Protein AF-A0A3L7DVC6-F1 (afdb_monomer)

Sequence (260 aa):
MERLLNSELRAAPFFQKLSRELSANEVKLMCFGDFSGYLASYDGDVELSKESVRELANLLAQYNIASIPHIRSGANRQLLSNPLVVLEDSKSLNRTGVDFRNALLITKVAALMAKSDSVVSEGESARVLARVDTLRHITEEEKVYLKAQSLYLLSTPTRRDLVLHKLAESSPTLKALVLDVAKDVAIADGVVEEAELDFLQDLYRVFDMSARSARYDIEEYAREHYVVLDKKQRIAPIIEEETVCEFEDVLEDLLSDFEF

Secondary structure (DSSP, 8-state):
-HHHHHHHHHHHHHHHHHHHHHHHHSEEEEETHHHHTT-TT--S-SEE-HHHHHHHHHHHHHTTEEEES---TTPPPEETTSEEEEEE--TT--TT-HHHHHHHHHHHHHHHHTTTTS---HHHHHHHHHHHHH-SSS-HHHHHHHHHHHHHHHHS---HHHHHHHHHTS-HHHHHHHHHHHHHHHTTTS---HHHHHHHHHHHHHTT--TTTHHHHHHHHHHHTT--------------------THHHHHHHHHTT--

pLDDT: mean 82.57, std 16.86, range [31.31, 95.38]

Mean predicted aligned error: 8.92 Å

Foldseek 3Di:
DVLVVVLCVVVVVVLVVVLVVQVVVQKDKDFLLVCLSSFSPRPPDQKQQLNRLLSVLVSCVVSQKAKVLGSDNRAHIGGRRQMIMIGGNDPPDDLPDPLLVLLLLLLLLLLCLLCLVPDRDPQSLVLSLVVLVVRPPDDPNSSSVSNSVSVNSNRDDDDLVVSLVVLLPDDPVSLVSSLLSLLSSQCRVQEHDPSSLVSSLSSCVSVVHHSVCSVVVSVVVCVVVVRHHDPPDDDDDDDDDDDDDPCPRVVVSVCVSVDD

Nearest PDB structures (foldseek):
  7vg4-assembly3_F  TM=3.071E-01  e=2.327E+00  Methylorubrum extorquens AM1
  6xby-assembly1_g  TM=2.118E-01  e=5.232E+00  Bos taurus
  6i3h-assembly1_A  TM=1.815E-01  e=4.988E+00  Influenza A virus
  4f7g-assembly1_B  TM=1.914E-01  e=6.331E+00  Mus musculus

InterPro domains:
  IPR029024 TerB-like [G3DSA:1.10.3680.10] (89-214)
  IPR029024 TerB-like [SSF158682] (99-213)

Organism: NCBI:txid2283635

Solvent-accessible surface area (backbone atoms only — not comparable to full-atom values): 14770 Å² total; per-residue (Å²): 110,73,62,57,57,56,22,52,69,61,28,49,65,55,53,55,49,50,46,57,49,24,78,73,58,52,47,45,84,48,34,51,45,82,50,46,92,45,41,70,71,52,86,81,64,75,46,37,48,48,64,28,46,32,51,50,38,53,52,33,54,77,62,46,36,37,50,38,67,73,65,50,88,78,43,71,69,41,49,28,83,41,71,32,19,38,30,63,54,64,91,81,64,60,80,83,39,68,56,46,48,51,52,51,50,43,44,52,45,27,30,49,39,37,38,44,78,75,64,66,47,74,49,21,55,52,43,42,49,53,50,50,72,69,54,76,84,58,53,72,68,49,38,53,50,49,43,36,50,35,56,38,45,65,72,42,96,71,70,63,66,65,54,52,56,59,52,50,77,48,54,72,70,55,52,53,53,41,52,53,45,36,46,56,30,45,46,48,77,26,46,71,53,72,43,38,52,52,52,49,23,50,53,26,52,55,66,78,41,64,45,81,46,43,65,56,53,45,56,50,49,30,54,78,69,74,41,71,68,57,86,76,85,80,83,90,76,95,77,79,89,78,71,88,66,87,64,70,73,62,47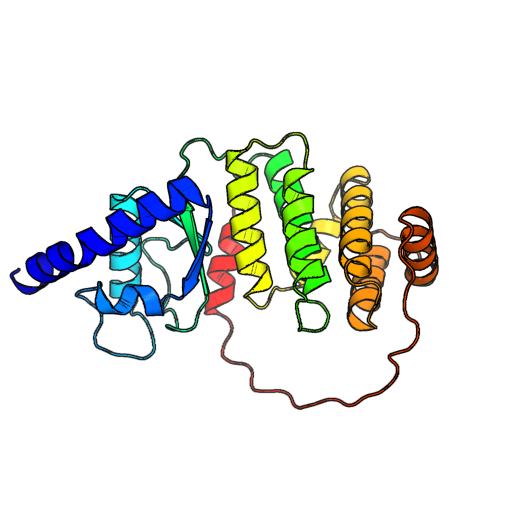,57,61,63,45,54,80,67,68,124

Radius of gyration: 20.16 Å; Cα contacts (8 Å, |Δi|>4): 313; chains: 1; bounding box: 50×42×59 Å

Structure (mmCIF, N/CA/C/O backbone):
data_AF-A0A3L7DVC6-F1
#
_entry.id   AF-A0A3L7DVC6-F1
#
loop_
_atom_site.group_PDB
_atom_site.id
_atom_site.type_symbol
_atom_site.label_atom_id
_atom_site.label_alt_id
_atom_site.label_comp_id
_atom_site.label_asym_id
_atom_site.label_entity_id
_atom_site.label_seq_id
_atom_site.pdbx_PDB_ins_code
_atom_site.Cartn_x
_atom_site.Cartn_y
_atom_site.Cartn_z
_atom_site.occupancy
_atom_site.B_iso_or_equiv
_atom_site.auth_seq_id
_atom_site.auth_comp_id
_atom_site.auth_asym_id
_atom_site.auth_atom_id
_atom_site.pdbx_PDB_model_num
ATOM 1 N N . MET A 1 1 ? 27.022 -2.844 -29.184 1.00 51.28 1 MET A N 1
ATOM 2 C CA . MET A 1 1 ? 25.979 -2.072 -29.895 1.00 51.28 1 MET A CA 1
ATOM 3 C C . MET A 1 1 ? 24.841 -2.953 -30.407 1.00 51.28 1 MET A C 1
ATOM 5 O O . MET A 1 1 ? 23.712 -2.661 -30.056 1.00 51.28 1 MET A O 1
ATOM 9 N N . GLU A 1 2 ? 25.084 -4.054 -31.131 1.00 49.66 2 GLU A N 1
ATOM 10 C CA . GLU A 1 2 ? 23.989 -4.916 -31.645 1.00 49.66 2 GLU A CA 1
ATOM 11 C C . GLU A 1 2 ? 23.103 -5.574 -30.567 1.00 49.66 2 GLU A C 1
ATOM 13 O O . GLU A 1 2 ? 21.912 -5.763 -30.793 1.00 49.66 2 GLU A O 1
ATOM 18 N N . ARG A 1 3 ? 23.642 -5.899 -29.380 1.00 54.03 3 ARG A N 1
ATOM 19 C CA . ARG A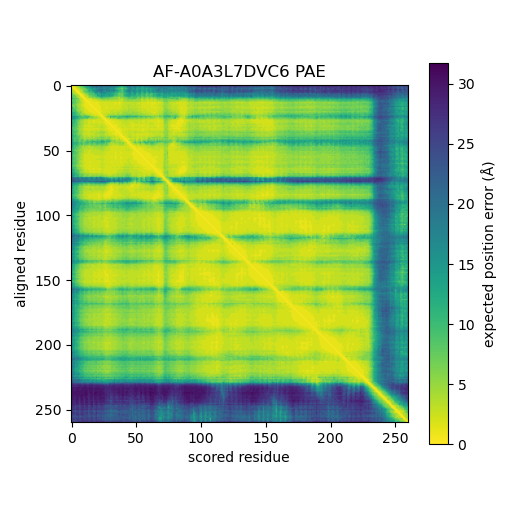 1 3 ? 22.837 -6.443 -28.266 1.00 54.03 3 ARG A CA 1
ATOM 20 C C . ARG A 1 3 ? 21.856 -5.426 -27.664 1.00 54.03 3 ARG A C 1
ATOM 22 O O . ARG A 1 3 ? 20.743 -5.815 -27.351 1.00 54.03 3 ARG A O 1
ATOM 29 N N . LEU A 1 4 ? 22.251 -4.153 -27.570 1.00 54.66 4 LEU A N 1
ATOM 30 C CA . LEU A 1 4 ? 21.414 -3.068 -27.032 1.00 54.66 4 LEU A CA 1
ATOM 31 C C . LEU A 1 4 ? 20.288 -2.682 -28.004 1.00 54.66 4 LEU A C 1
ATOM 33 O O . LEU A 1 4 ? 19.148 -2.511 -27.600 1.00 54.66 4 LEU A O 1
ATOM 37 N N . LEU A 1 5 ? 20.575 -2.640 -29.311 1.00 57.50 5 LEU A N 1
ATOM 38 C CA . LEU A 1 5 ? 19.531 -2.413 -30.319 1.00 57.50 5 LEU A CA 1
ATOM 39 C C . LEU A 1 5 ? 18.488 -3.543 -30.333 1.00 57.50 5 LEU A C 1
ATOM 41 O O . LEU A 1 5 ? 17.294 -3.286 -30.469 1.00 57.50 5 LEU A O 1
ATOM 45 N N . ASN A 1 6 ? 18.923 -4.797 -30.174 1.00 60.09 6 ASN A N 1
ATOM 46 C CA . ASN A 1 6 ? 18.016 -5.946 -30.156 1.00 60.09 6 ASN A CA 1
ATOM 47 C C . ASN A 1 6 ? 17.189 -6.062 -28.865 1.00 60.09 6 ASN A C 1
ATOM 49 O O . ASN A 1 6 ? 16.090 -6.616 -28.926 1.00 60.09 6 ASN A O 1
ATOM 53 N N . SER A 1 7 ? 17.675 -5.572 -27.719 1.00 60.75 7 SER A N 1
ATOM 54 C CA . SER A 1 7 ? 16.885 -5.534 -26.481 1.00 60.75 7 SER A CA 1
ATOM 55 C C . SER A 1 7 ? 15.824 -4.437 -26.531 1.00 60.75 7 SER A C 1
ATOM 57 O O . SER A 1 7 ? 14.660 -4.726 -26.266 1.00 60.75 7 SER A O 1
ATOM 59 N N . GLU A 1 8 ? 16.165 -3.227 -26.985 1.00 64.19 8 GLU A N 1
ATOM 60 C CA . GLU A 1 8 ? 15.207 -2.120 -27.129 1.00 64.19 8 GLU A CA 1
ATOM 61 C C . GLU A 1 8 ? 14.057 -2.468 -28.090 1.00 64.19 8 GLU A C 1
ATOM 63 O O . GLU A 1 8 ? 12.885 -2.235 -27.783 1.00 64.19 8 GLU A O 1
ATOM 68 N N . LEU A 1 9 ? 14.369 -3.112 -29.222 1.00 69.31 9 LEU A N 1
ATOM 69 C CA . LEU A 1 9 ? 13.369 -3.589 -30.187 1.00 69.31 9 LEU A CA 1
ATOM 70 C C . LEU A 1 9 ? 12.421 -4.651 -29.600 1.00 69.31 9 LEU A C 1
ATOM 72 O O . LEU A 1 9 ? 11.266 -4.739 -30.020 1.00 69.31 9 LEU A O 1
ATOM 76 N N . ARG A 1 10 ? 12.888 -5.455 -28.636 1.00 76.38 10 ARG A N 1
ATOM 77 C CA . ARG A 1 10 ? 12.079 -6.478 -27.947 1.00 76.38 10 ARG A CA 1
ATOM 78 C C . ARG A 1 10 ? 11.296 -5.919 -26.763 1.00 76.38 10 ARG A C 1
ATOM 80 O O . ARG A 1 10 ? 10.200 -6.403 -26.492 1.00 76.38 10 ARG A O 1
ATOM 87 N N . ALA A 1 11 ? 11.841 -4.917 -26.082 1.00 83.94 11 ALA A N 1
ATOM 88 C CA . ALA A 1 11 ? 11.223 -4.254 -24.943 1.00 83.94 11 ALA A CA 1
ATOM 89 C C . ALA A 1 11 ? 10.027 -3.389 -25.370 1.00 83.94 11 ALA A C 1
ATOM 91 O O . ALA A 1 11 ? 8.984 -3.403 -24.715 1.00 83.94 11 ALA A O 1
ATOM 92 N N . ALA A 1 12 ? 10.133 -2.677 -26.498 1.00 87.88 12 ALA A N 1
ATOM 93 C CA . ALA A 1 12 ? 9.135 -1.683 -26.893 1.00 87.88 12 ALA A CA 1
ATOM 94 C C . ALA A 1 12 ? 7.682 -2.202 -26.964 1.00 87.88 12 ALA A C 1
ATOM 96 O O . ALA A 1 12 ? 6.803 -1.544 -26.403 1.00 87.88 12 ALA A O 1
ATOM 97 N N . PRO A 1 13 ? 7.377 -3.374 -27.563 1.00 91.69 13 PRO A N 1
ATOM 98 C CA . PRO A 1 13 ? 6.010 -3.897 -27.575 1.00 91.69 13 PRO A CA 1
ATOM 99 C C . PRO A 1 13 ? 5.451 -4.171 -26.173 1.00 91.69 13 PRO A C 1
ATOM 101 O O . PRO A 1 13 ? 4.266 -3.937 -25.932 1.00 91.69 13 PRO A O 1
ATOM 104 N N . PHE A 1 14 ? 6.292 -4.646 -25.250 1.00 93.44 14 PHE A N 1
ATOM 105 C CA . PHE A 1 14 ? 5.892 -4.944 -23.878 1.00 93.44 14 PHE A CA 1
ATOM 106 C C . PHE A 1 14 ? 5.564 -3.663 -23.107 1.00 93.44 14 PHE A C 1
ATOM 108 O O . PHE A 1 14 ? 4.452 -3.537 -22.596 1.00 93.44 14 PHE A O 1
ATOM 115 N N . PHE A 1 15 ? 6.466 -2.678 -23.096 1.00 92.62 15 PHE A N 1
ATOM 116 C CA . PHE A 1 15 ? 6.239 -1.431 -22.357 1.00 92.62 15 PHE A CA 1
ATOM 117 C C . PHE A 1 15 ? 5.116 -0.576 -22.966 1.00 92.62 15 PHE A C 1
ATOM 119 O O . PHE A 1 15 ? 4.351 0.041 -22.229 1.00 92.62 15 PHE A O 1
ATOM 126 N N . GLN A 1 16 ? 4.926 -0.599 -24.291 1.00 92.56 16 GLN A N 1
ATOM 127 C CA . GLN A 1 16 ? 3.759 0.033 -24.923 1.00 92.56 16 GLN A CA 1
ATOM 128 C C . GLN A 1 16 ? 2.445 -0.634 -24.512 1.00 92.56 16 GLN A C 1
ATOM 130 O O . GLN A 1 16 ? 1.444 0.053 -24.310 1.00 92.56 16 GLN A O 1
ATOM 135 N N . LYS A 1 17 ? 2.424 -1.969 -24.410 1.00 93.38 17 LYS A N 1
ATOM 136 C CA . LYS A 1 17 ? 1.251 -2.696 -23.916 1.00 93.38 17 LYS A CA 1
ATOM 137 C C . LYS A 1 17 ? 0.993 -2.355 -22.449 1.00 93.38 17 LYS A C 1
ATOM 139 O O . LYS A 1 17 ? -0.143 -2.049 -22.108 1.00 93.38 17 LYS A O 1
ATOM 144 N N . LEU A 1 18 ? 2.038 -2.358 -21.623 1.00 93.38 18 LEU A N 1
ATOM 145 C CA . LEU A 1 18 ? 1.955 -2.025 -20.205 1.00 93.38 18 LEU A CA 1
ATOM 146 C C . LEU A 1 18 ? 1.417 -0.605 -19.992 1.00 93.38 18 LEU A C 1
ATOM 148 O O . LEU A 1 18 ? 0.475 -0.430 -19.232 1.00 93.38 18 LEU A O 1
ATOM 152 N N . SER A 1 19 ? 1.927 0.382 -20.729 1.00 91.75 19 SER A N 1
ATOM 153 C CA . SER A 1 19 ? 1.426 1.762 -20.687 1.00 91.75 19 SER A CA 1
ATOM 154 C C . SER A 1 19 ? -0.071 1.844 -21.026 1.00 91.75 19 SER A C 1
ATOM 156 O O . SER A 1 19 ? -0.827 2.472 -20.293 1.00 91.75 19 SER A O 1
ATOM 158 N N . ARG A 1 20 ? -0.543 1.129 -22.060 1.00 91.75 20 ARG A N 1
ATOM 159 C CA . ARG A 1 20 ? -1.985 1.075 -22.389 1.00 91.75 20 ARG A CA 1
ATOM 160 C C . ARG A 1 20 ? -2.822 0.397 -21.306 1.00 91.75 20 ARG A C 1
ATOM 162 O O . ARG A 1 20 ? -3.954 0.807 -21.076 1.00 91.75 20 ARG A O 1
ATOM 169 N N . GLU A 1 21 ? -2.302 -0.662 -20.688 1.00 92.38 21 GLU A N 1
ATOM 170 C CA . GLU A 1 21 ? -2.975 -1.350 -19.581 1.00 92.38 21 GLU A CA 1
ATOM 171 C C . GLU A 1 21 ? -3.079 -0.444 -18.344 1.00 92.38 21 GLU A C 1
ATOM 173 O O . GLU A 1 21 ? -4.114 -0.454 -17.678 1.00 92.38 21 GLU A O 1
ATOM 178 N N . LEU A 1 22 ? -2.054 0.368 -18.068 1.00 91.75 22 LEU A N 1
ATOM 179 C CA . LEU A 1 22 ? -2.052 1.339 -16.971 1.00 91.75 22 LEU A CA 1
ATOM 180 C C . LEU A 1 22 ? -3.035 2.485 -17.208 1.00 91.75 22 LEU A C 1
ATOM 182 O O . LEU A 1 22 ? -3.758 2.845 -16.288 1.00 91.75 22 LEU A O 1
ATOM 186 N N . SER A 1 23 ? -3.183 2.968 -18.443 1.00 86.44 23 SER A N 1
ATOM 187 C CA . SER A 1 23 ? -4.233 3.948 -18.763 1.00 86.44 23 SER A CA 1
ATOM 188 C C . SER A 1 23 ? -5.660 3.412 -18.555 1.00 86.44 23 SER A C 1
ATOM 190 O O . SER A 1 23 ? -6.601 4.200 -18.514 1.00 86.44 23 SER A O 1
ATOM 192 N N . ALA A 1 24 ? -5.846 2.087 -18.458 1.00 85.44 24 ALA A N 1
ATOM 193 C CA . ALA A 1 24 ? -7.145 1.461 -18.206 1.00 85.44 24 ALA A CA 1
ATOM 194 C C . ALA A 1 24 ? -7.366 1.067 -16.734 1.00 85.44 24 ALA A C 1
ATOM 196 O O . ALA A 1 24 ? -8.497 1.144 -16.264 1.00 85.44 24 ALA A O 1
ATOM 197 N N . ASN A 1 25 ? -6.318 0.623 -16.030 1.00 79.12 25 ASN A N 1
ATOM 198 C CA . ASN A 1 25 ? -6.417 0.053 -14.678 1.00 79.12 25 ASN A CA 1
ATOM 199 C C . ASN A 1 25 ? -5.708 0.880 -13.589 1.00 79.12 25 ASN A C 1
ATOM 201 O O . ASN A 1 25 ? -5.706 0.461 -12.436 1.00 79.12 25 ASN A O 1
ATOM 205 N N . GLU A 1 26 ? -5.108 2.021 -13.947 1.00 87.75 26 GLU A N 1
ATOM 206 C CA . GLU A 1 26 ? -4.341 2.965 -13.108 1.00 87.75 26 GLU A CA 1
ATOM 207 C C . GLU A 1 26 ? -3.034 2.400 -12.518 1.00 87.75 26 GLU A C 1
ATOM 209 O O . GLU A 1 26 ? -1.987 3.047 -12.580 1.00 87.75 26 GLU A O 1
ATOM 214 N N . VAL A 1 27 ? -3.073 1.183 -11.971 1.00 93.12 27 VAL A N 1
ATOM 215 C CA . VAL A 1 27 ? -1.977 0.519 -11.257 1.00 93.12 27 VAL A CA 1
ATOM 216 C C . VAL A 1 27 ? -1.895 -0.959 -11.632 1.00 93.12 27 VAL A C 1
ATOM 218 O O . VAL A 1 27 ? -2.896 -1.593 -11.973 1.00 93.12 27 VAL A O 1
ATOM 221 N N . LYS A 1 28 ? -0.700 -1.547 -11.544 1.00 94.50 28 LYS A N 1
ATOM 222 C CA . LYS A 1 28 ? -0.502 -2.984 -11.764 1.00 94.50 28 LYS A CA 1
ATOM 223 C C . LYS A 1 28 ? 0.572 -3.547 -10.841 1.00 94.50 28 LYS A C 1
ATOM 225 O O . LYS A 1 28 ? 1.700 -3.064 -10.841 1.00 94.50 28 LYS A O 1
ATOM 230 N N . LEU A 1 29 ? 0.223 -4.588 -10.086 1.00 93.50 29 LEU A N 1
ATOM 231 C CA . LEU A 1 29 ? 1.178 -5.378 -9.308 1.00 93.50 29 LEU A CA 1
ATOM 232 C C . LEU A 1 29 ? 1.900 -6.369 -10.231 1.00 93.50 29 LEU A C 1
ATOM 234 O O . LEU A 1 29 ? 1.264 -7.096 -10.995 1.00 93.50 29 LEU A O 1
ATOM 238 N N . MET A 1 30 ? 3.223 -6.360 -10.164 1.00 94.50 30 MET A N 1
ATOM 239 C CA . MET A 1 30 ? 4.154 -7.176 -10.940 1.00 94.50 30 MET A CA 1
ATOM 240 C C . MET A 1 30 ? 5.312 -7.606 -10.026 1.00 94.50 30 MET A C 1
ATOM 242 O O . MET A 1 30 ? 5.321 -7.287 -8.834 1.00 94.50 30 MET A O 1
ATOM 246 N N . CYS A 1 31 ? 6.301 -8.309 -10.561 1.00 92.81 31 CYS A N 1
ATOM 247 C CA . CYS A 1 31 ? 7.585 -8.528 -9.897 1.00 92.81 31 CYS A CA 1
ATOM 248 C C . CYS A 1 31 ? 8.752 -8.075 -10.783 1.00 92.81 31 CYS A C 1
ATOM 250 O O . CYS A 1 31 ? 8.596 -7.862 -11.987 1.00 92.81 31 CYS A O 1
ATOM 252 N N . PHE A 1 32 ? 9.950 -7.941 -10.211 1.00 90.94 32 PHE A N 1
ATOM 253 C CA . PHE A 1 32 ? 11.150 -7.618 -10.997 1.00 90.94 32 PHE A CA 1
ATOM 254 C C . PHE A 1 32 ? 11.443 -8.673 -12.081 1.00 90.94 32 PHE A C 1
ATOM 256 O O . PHE A 1 32 ? 11.928 -8.337 -13.166 1.00 90.94 32 PHE A O 1
ATOM 263 N N . GLY A 1 33 ? 11.083 -9.933 -11.823 1.00 90.62 33 GLY A N 1
ATOM 264 C CA . GLY A 1 33 ? 11.171 -11.051 -12.763 1.00 90.62 33 GLY A CA 1
ATOM 265 C C . GLY A 1 33 ? 10.451 -10.816 -14.086 1.00 90.62 33 GLY A C 1
ATOM 266 O O . GLY A 1 33 ? 10.989 -11.189 -15.132 1.00 90.62 33 GLY A O 1
ATOM 267 N N . ASP A 1 34 ? 9.310 -10.125 -14.068 1.00 93.12 34 ASP A N 1
ATOM 268 C CA . ASP A 1 34 ? 8.507 -9.852 -15.267 1.00 93.12 34 ASP A CA 1
ATOM 269 C C . ASP A 1 34 ? 9.253 -9.000 -16.306 1.00 93.12 34 ASP A C 1
ATOM 271 O O . ASP A 1 34 ? 8.924 -9.025 -17.494 1.00 93.12 34 ASP A O 1
ATOM 275 N N . PHE A 1 35 ? 10.277 -8.258 -15.873 1.00 91.94 35 PHE A N 1
ATOM 276 C CA . PHE A 1 35 ? 11.062 -7.374 -16.729 1.00 91.94 35 PHE A CA 1
ATOM 277 C C . PHE A 1 35 ? 12.373 -8.001 -17.210 1.00 91.94 35 PHE A C 1
ATOM 279 O O . PHE A 1 35 ? 12.923 -7.549 -18.212 1.00 91.94 35 PHE A O 1
ATOM 286 N N . SER A 1 36 ? 12.858 -9.049 -16.537 1.00 89.75 36 SER A N 1
ATOM 287 C CA . SER A 1 36 ? 14.185 -9.652 -16.750 1.00 89.75 36 SER A CA 1
ATOM 288 C C . SER A 1 36 ? 14.481 -10.000 -18.217 1.00 89.75 36 SER A C 1
ATOM 290 O O . SER A 1 36 ? 15.554 -9.690 -18.730 1.00 89.75 36 SER A O 1
ATOM 292 N N . GLY A 1 37 ? 13.497 -10.546 -18.940 1.00 87.75 37 GLY A N 1
ATOM 293 C CA . GLY A 1 37 ? 13.622 -10.920 -20.354 1.00 87.75 37 GLY A CA 1
ATOM 294 C C . GLY A 1 37 ? 13.759 -9.749 -21.338 1.00 87.75 37 GLY A C 1
ATOM 295 O O . GLY A 1 37 ? 14.040 -9.975 -22.519 1.00 87.75 37 GLY A O 1
ATOM 296 N N . TYR A 1 38 ? 13.561 -8.514 -20.875 1.00 89.69 38 TYR A N 1
ATOM 297 C CA . TYR A 1 38 ? 13.645 -7.292 -21.677 1.00 89.69 38 TYR A CA 1
ATOM 298 C C . TYR A 1 38 ? 14.908 -6.467 -21.394 1.00 89.69 38 TYR A C 1
ATOM 300 O O . TYR A 1 38 ? 15.144 -5.482 -22.091 1.00 89.69 38 TYR A O 1
ATOM 308 N N . LEU A 1 39 ? 15.724 -6.873 -20.415 1.00 88.38 39 LEU A N 1
ATOM 309 C CA . LEU A 1 39 ? 16.944 -6.175 -20.006 1.00 88.38 39 LEU A CA 1
ATOM 310 C C . LEU A 1 39 ? 18.166 -6.799 -20.694 1.00 88.38 39 LEU A C 1
ATOM 312 O O . LEU A 1 39 ? 18.410 -7.999 -20.579 1.00 88.38 39 LEU A O 1
ATOM 316 N N . ALA A 1 40 ? 18.959 -6.000 -21.409 1.00 86.69 40 ALA A N 1
ATOM 317 C CA . ALA A 1 40 ? 20.185 -6.466 -22.065 1.00 86.69 40 ALA A CA 1
ATOM 318 C C . ALA A 1 40 ? 21.287 -6.847 -21.076 1.00 86.69 40 ALA A C 1
ATOM 320 O O . ALA A 1 40 ? 22.135 -7.684 -21.394 1.00 86.69 40 ALA A O 1
ATOM 321 N N . SER A 1 41 ? 21.305 -6.182 -19.924 1.00 84.50 41 SER A N 1
ATOM 322 C CA . SER A 1 41 ? 22.287 -6.394 -18.860 1.00 84.50 41 SER A CA 1
ATOM 323 C C . SER A 1 41 ? 21.968 -7.593 -17.966 1.00 84.50 41 SER A C 1
ATOM 325 O O . SER A 1 41 ? 22.795 -7.944 -17.129 1.00 84.50 41 SER A O 1
ATOM 327 N N . TYR A 1 42 ? 20.793 -8.213 -18.116 1.00 87.38 42 TYR A N 1
ATOM 328 C CA . TYR A 1 42 ? 20.422 -9.385 -17.333 1.00 87.38 42 TYR A CA 1
ATOM 329 C C . TYR A 1 42 ? 21.177 -10.626 -17.827 1.00 87.38 42 TYR A C 1
ATOM 331 O O . TYR A 1 42 ? 21.163 -10.964 -19.012 1.00 87.38 42 TYR A O 1
ATOM 339 N N . ASP A 1 43 ? 21.854 -11.300 -16.906 1.00 85.38 43 ASP A N 1
ATOM 340 C CA . ASP A 1 43 ? 22.760 -12.423 -17.151 1.00 85.38 43 ASP A CA 1
ATOM 341 C C . ASP A 1 43 ? 22.143 -13.796 -16.833 1.00 85.38 43 ASP A C 1
ATOM 343 O O . ASP A 1 43 ? 22.806 -14.819 -17.011 1.00 85.38 43 ASP A O 1
ATOM 347 N N . GLY A 1 44 ? 20.862 -13.838 -16.450 1.00 83.81 44 GLY A N 1
ATOM 348 C CA . GLY A 1 44 ? 20.147 -15.074 -16.119 1.00 83.81 44 GLY A CA 1
ATOM 349 C C . GLY A 1 44 ? 20.196 -15.460 -14.639 1.00 83.81 44 GLY A C 1
ATOM 350 O O . GLY A 1 44 ? 19.836 -16.591 -14.314 1.00 83.81 44 GLY A O 1
ATOM 351 N N . ASP A 1 45 ? 20.643 -14.559 -13.761 1.00 85.81 45 ASP A N 1
ATOM 352 C CA . ASP A 1 45 ? 20.698 -14.789 -12.314 1.00 85.81 45 ASP A CA 1
ATOM 353 C C . ASP A 1 45 ? 19.310 -14.705 -11.637 1.00 85.81 45 ASP A C 1
ATOM 355 O O . ASP A 1 45 ? 18.327 -14.247 -12.220 1.00 85.81 45 ASP A O 1
ATOM 359 N N . VAL A 1 46 ? 19.201 -15.140 -10.383 1.00 87.12 46 VAL A N 1
ATOM 360 C CA . VAL A 1 46 ? 17.985 -15.022 -9.546 1.00 87.12 46 VAL A CA 1
ATOM 361 C C . VAL A 1 46 ? 17.735 -13.600 -9.027 1.00 87.12 46 VAL A C 1
ATOM 363 O O . VAL A 1 46 ? 16.694 -13.325 -8.424 1.00 87.12 46 VAL A O 1
ATOM 366 N N . GLU A 1 47 ? 18.657 -12.682 -9.306 1.00 89.12 47 GLU A N 1
ATOM 367 C CA . GLU A 1 47 ? 18.599 -11.272 -8.940 1.00 89.12 47 GLU A CA 1
ATOM 368 C C . GLU A 1 47 ? 18.882 -10.379 -10.149 1.00 89.12 47 GLU A C 1
ATOM 370 O O . GLU A 1 47 ? 19.645 -10.718 -11.052 1.00 89.12 47 GLU A O 1
ATOM 375 N N . LEU A 1 48 ? 18.309 -9.180 -10.143 1.00 87.44 48 LEU A N 1
ATOM 376 C CA . LEU A 1 48 ? 18.736 -8.107 -11.021 1.00 87.44 48 LEU A CA 1
ATOM 377 C C . LEU A 1 48 ? 19.966 -7.420 -10.432 1.00 87.44 48 LEU A C 1
ATOM 379 O O . LEU A 1 48 ? 19.949 -6.899 -9.312 1.00 87.44 48 LEU A O 1
ATOM 383 N N . SER A 1 49 ? 21.027 -7.358 -11.235 1.00 89.25 49 SER A N 1
ATOM 384 C CA . SER A 1 49 ? 22.211 -6.562 -10.926 1.00 89.25 49 SER A CA 1
ATOM 385 C C . SER A 1 49 ? 21.873 -5.065 -10.845 1.00 89.25 49 SER A C 1
ATOM 387 O O . SER A 1 49 ? 20.895 -4.598 -11.430 1.00 89.25 49 SER A O 1
ATOM 389 N N . LYS A 1 50 ? 22.736 -4.262 -10.205 1.00 88.56 50 LYS A N 1
ATOM 390 C CA . LYS A 1 50 ? 22.576 -2.792 -10.168 1.00 88.56 50 LYS A CA 1
ATOM 391 C C . LYS A 1 50 ? 22.501 -2.164 -11.569 1.00 88.56 50 LYS A C 1
ATOM 393 O O . LYS A 1 50 ? 21.893 -1.111 -11.749 1.00 88.56 50 LYS A O 1
ATOM 398 N N . GLU A 1 51 ? 23.143 -2.781 -12.564 1.00 88.06 51 GLU A N 1
ATOM 399 C CA . GLU A 1 51 ? 23.070 -2.336 -13.959 1.00 88.06 51 GLU A CA 1
ATOM 400 C C . GLU A 1 51 ? 21.698 -2.636 -14.567 1.00 88.06 51 GLU A C 1
ATOM 402 O O . GLU A 1 51 ? 21.097 -1.742 -15.159 1.00 88.06 51 GLU A O 1
ATOM 407 N N . SER A 1 52 ? 21.158 -3.831 -14.320 1.00 88.94 52 SER A N 1
ATOM 408 C CA . SER A 1 52 ? 19.824 -4.244 -14.770 1.00 88.94 52 SER A CA 1
ATOM 409 C C . SER A 1 52 ? 18.708 -3.443 -14.125 1.00 88.94 52 SER A C 1
ATOM 411 O O . SER A 1 52 ? 17.774 -3.026 -14.807 1.00 88.94 52 SER A O 1
ATOM 413 N N . VAL A 1 53 ? 18.833 -3.131 -12.838 1.00 89.31 53 VAL A N 1
ATOM 414 C CA . VAL A 1 53 ? 17.881 -2.259 -12.146 1.00 89.31 53 VAL A CA 1
ATOM 415 C C . VAL A 1 53 ? 17.929 -0.829 -12.710 1.00 89.31 53 VAL A C 1
ATOM 417 O O . VAL A 1 53 ? 16.887 -0.203 -12.904 1.00 89.31 53 VAL A O 1
ATOM 420 N N . ARG A 1 54 ? 19.118 -0.315 -13.058 1.00 88.56 54 ARG A N 1
ATOM 421 C CA . ARG A 1 54 ? 19.253 0.994 -13.724 1.00 88.56 54 ARG A CA 1
ATOM 422 C C . ARG A 1 54 ? 18.669 0.986 -15.138 1.00 88.56 54 ARG A C 1
ATOM 424 O O . ARG A 1 54 ? 18.021 1.953 -15.530 1.00 88.56 54 ARG A O 1
ATOM 431 N N . GLU A 1 55 ? 18.898 -0.079 -15.901 1.00 89.88 55 GLU A N 1
ATOM 432 C CA . GLU A 1 55 ? 18.307 -0.260 -17.230 1.00 89.88 55 GLU A CA 1
ATOM 433 C C . GLU A 1 55 ? 16.776 -0.275 -17.147 1.00 89.88 55 GLU A C 1
ATOM 435 O O . GLU A 1 55 ? 16.118 0.456 -17.887 1.00 89.88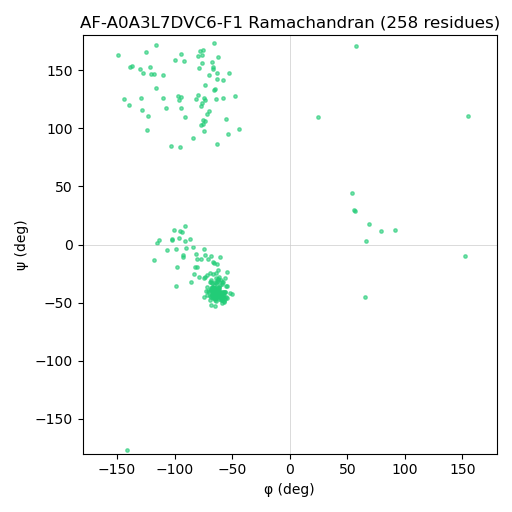 55 GLU A O 1
ATOM 440 N N . LEU A 1 56 ? 16.218 -1.013 -16.183 1.00 91.25 56 LEU A N 1
ATOM 441 C CA . LEU A 1 56 ? 14.783 -1.040 -15.916 1.00 91.25 56 LEU A CA 1
ATOM 442 C C . LEU A 1 56 ? 14.238 0.354 -15.580 1.00 91.25 56 LEU A C 1
ATOM 444 O O . LEU A 1 56 ? 13.246 0.771 -16.172 1.00 91.25 56 LEU A O 1
ATOM 448 N N . ALA A 1 57 ? 14.899 1.101 -14.692 1.00 90.50 57 ALA A N 1
ATOM 449 C CA . ALA A 1 57 ? 14.487 2.462 -14.341 1.00 90.50 57 ALA A CA 1
ATOM 450 C C . ALA A 1 57 ? 14.440 3.394 -15.566 1.00 90.50 57 ALA A C 1
ATOM 452 O O . ALA A 1 57 ? 13.489 4.159 -15.733 1.00 90.50 57 ALA A O 1
ATOM 453 N N . ASN A 1 58 ? 15.436 3.301 -16.453 1.00 89.56 58 ASN A N 1
ATOM 454 C CA . ASN A 1 58 ? 15.481 4.093 -17.683 1.00 89.56 58 ASN A CA 1
ATOM 455 C C . ASN A 1 58 ? 14.361 3.708 -18.657 1.00 89.56 58 ASN A C 1
ATOM 457 O O . ASN A 1 58 ? 13.745 4.591 -19.255 1.00 89.56 58 ASN A O 1
ATOM 461 N N . LEU A 1 59 ? 14.086 2.409 -18.807 1.00 91.06 59 LEU A N 1
ATOM 462 C CA . LEU A 1 59 ? 12.992 1.928 -19.649 1.00 91.06 59 LEU A CA 1
ATOM 463 C C . LEU A 1 59 ? 11.642 2.401 -19.106 1.00 91.06 59 LEU A C 1
ATOM 465 O O . LEU A 1 59 ? 10.865 2.981 -19.854 1.00 91.06 59 LEU A O 1
ATOM 469 N N . LEU A 1 60 ? 11.377 2.245 -17.808 1.00 91.88 60 LEU A N 1
ATOM 470 C CA . LEU A 1 60 ? 10.139 2.731 -17.191 1.00 91.88 60 LEU A CA 1
ATOM 471 C C . LEU A 1 60 ? 9.947 4.239 -17.427 1.00 91.88 60 LEU A C 1
ATOM 473 O O . LEU A 1 60 ? 8.895 4.657 -17.916 1.00 91.88 60 LEU A O 1
ATOM 477 N N . ALA A 1 61 ? 10.996 5.039 -17.213 1.00 89.75 61 ALA A N 1
ATOM 478 C CA . ALA A 1 61 ? 10.965 6.478 -17.466 1.00 89.75 61 ALA A CA 1
ATOM 479 C C . ALA A 1 61 ? 10.705 6.828 -18.945 1.00 89.75 61 ALA A C 1
ATOM 481 O O . ALA A 1 61 ? 9.946 7.753 -19.231 1.00 89.75 61 ALA A O 1
ATOM 482 N N . GLN A 1 62 ? 11.277 6.080 -19.897 1.00 90.44 62 GLN A N 1
ATOM 483 C CA . GLN A 1 62 ? 11.054 6.292 -21.335 1.00 90.44 62 GLN A CA 1
ATOM 484 C C . GLN A 1 62 ? 9.573 6.163 -21.727 1.00 90.44 62 GLN A C 1
ATOM 486 O O . GLN A 1 62 ? 9.120 6.842 -22.651 1.00 90.44 62 GLN A O 1
ATOM 491 N N . TYR A 1 63 ? 8.822 5.309 -21.029 1.00 91.44 63 TYR A N 1
ATOM 492 C CA . TYR A 1 63 ? 7.403 5.062 -21.286 1.00 91.44 63 TYR A CA 1
ATOM 493 C C . TYR A 1 63 ? 6.465 5.806 -20.318 1.00 91.44 63 TYR A C 1
ATOM 495 O O . TYR A 1 63 ? 5.269 5.523 -20.321 1.00 91.44 63 TYR A O 1
ATOM 503 N N . ASN A 1 64 ? 6.974 6.774 -19.541 1.00 91.31 64 ASN A N 1
ATOM 504 C CA . ASN A 1 64 ? 6.234 7.501 -18.495 1.00 91.31 64 ASN A CA 1
ATOM 505 C C . ASN A 1 64 ? 5.570 6.563 -17.471 1.00 91.31 64 ASN A C 1
ATOM 507 O O . ASN A 1 64 ? 4.405 6.734 -17.115 1.00 91.31 64 ASN A O 1
ATOM 511 N N . ILE A 1 65 ? 6.302 5.546 -17.025 1.00 93.12 65 ILE A N 1
ATOM 512 C CA . ILE A 1 65 ? 5.851 4.596 -16.011 1.00 93.12 65 ILE A CA 1
ATOM 513 C C . ILE A 1 65 ? 6.660 4.840 -14.738 1.00 93.12 65 ILE A C 1
ATOM 515 O O . ILE A 1 65 ? 7.890 4.828 -14.758 1.00 93.12 65 ILE A O 1
ATOM 519 N N . ALA A 1 66 ? 5.964 5.046 -13.628 1.00 91.62 66 ALA A N 1
ATOM 520 C CA . ALA A 1 66 ? 6.540 5.081 -12.295 1.00 91.62 66 ALA A CA 1
ATOM 521 C C . ALA A 1 66 ? 6.444 3.701 -11.630 1.00 91.62 66 ALA A C 1
ATOM 523 O O . ALA A 1 66 ? 5.690 2.825 -12.063 1.00 91.62 66 ALA A O 1
ATOM 524 N N . SER A 1 67 ? 7.212 3.509 -10.557 1.00 91.38 67 SER A N 1
ATOM 525 C CA . SER A 1 67 ? 7.235 2.262 -9.796 1.00 91.38 67 SER A CA 1
ATOM 526 C C . SER A 1 67 ? 7.232 2.487 -8.286 1.00 91.38 67 SER A C 1
ATOM 528 O O . SER A 1 67 ? 7.732 3.508 -7.805 1.00 91.38 67 SER A O 1
ATOM 530 N N . ILE A 1 68 ? 6.715 1.500 -7.555 1.00 90.00 68 ILE A N 1
ATOM 531 C CA . ILE A 1 68 ? 6.778 1.364 -6.098 1.00 90.00 68 ILE A CA 1
ATOM 532 C C . ILE A 1 68 ? 7.316 -0.053 -5.789 1.00 90.00 68 ILE A C 1
ATOM 534 O O . ILE A 1 68 ? 6.660 -1.024 -6.173 1.00 90.00 68 ILE A O 1
ATOM 538 N N . PRO A 1 69 ? 8.503 -0.197 -5.167 1.00 86.06 69 PRO A N 1
ATOM 539 C CA . PRO A 1 69 ? 9.344 0.873 -4.635 1.00 86.06 69 PRO A CA 1
ATOM 540 C C . PRO A 1 69 ? 9.918 1.739 -5.762 1.00 86.06 69 PRO A C 1
ATOM 542 O O . PRO A 1 69 ? 9.976 1.330 -6.930 1.00 86.06 69 PRO A O 1
ATOM 545 N N . HIS A 1 70 ? 10.292 2.975 -5.429 1.00 84.75 70 HIS A N 1
ATOM 546 C CA . HIS A 1 70 ? 10.814 3.886 -6.436 1.00 84.75 70 HIS A CA 1
ATOM 547 C C . HIS A 1 70 ? 12.231 3.475 -6.832 1.00 84.75 70 HIS A C 1
ATOM 549 O O . HIS A 1 70 ? 13.192 3.713 -6.104 1.00 84.75 70 HIS A O 1
ATOM 555 N N . ILE A 1 71 ? 12.370 2.896 -8.023 1.00 82.06 71 ILE A N 1
ATOM 556 C CA . ILE A 1 71 ? 13.669 2.466 -8.528 1.00 82.06 71 ILE A CA 1
ATOM 557 C C . ILE A 1 71 ? 14.458 3.711 -8.955 1.00 82.06 71 ILE A C 1
ATOM 559 O O . ILE A 1 71 ? 14.278 4.239 -10.054 1.00 82.06 71 ILE A O 1
ATOM 563 N N . ARG A 1 72 ? 15.342 4.214 -8.087 1.00 66.69 72 ARG A N 1
ATOM 564 C CA . ARG A 1 72 ? 16.277 5.291 -8.450 1.00 66.69 72 ARG A CA 1
ATOM 565 C C . ARG A 1 72 ? 17.460 4.730 -9.242 1.00 66.69 72 ARG A C 1
ATOM 567 O O . ARG A 1 72 ? 17.898 3.598 -9.036 1.00 66.69 72 ARG A O 1
ATOM 574 N N . SER A 1 73 ? 18.045 5.562 -10.109 1.00 51.09 73 SER A N 1
ATOM 575 C CA . SER A 1 73 ? 19.326 5.282 -10.777 1.00 51.09 73 SER A CA 1
ATOM 576 C C . SER A 1 73 ? 20.451 5.176 -9.733 1.00 51.09 73 SER A C 1
ATOM 578 O O . SER A 1 73 ? 21.130 6.155 -9.431 1.00 51.09 73 SER A O 1
ATOM 580 N N . GLY A 1 74 ? 20.637 3.983 -9.171 1.00 50.56 74 GLY A N 1
ATOM 581 C CA . GLY A 1 74 ? 21.541 3.715 -8.047 1.00 50.56 74 GLY A CA 1
ATOM 582 C C . GLY A 1 74 ? 21.124 2.531 -7.166 1.00 50.56 74 GLY A C 1
ATOM 583 O O . GLY A 1 74 ? 21.927 2.108 -6.341 1.00 50.56 74 GLY A O 1
ATOM 584 N N . ALA A 1 75 ? 19.915 2.000 -7.371 1.00 60.88 75 ALA A N 1
ATOM 585 C CA . ALA A 1 75 ? 19.308 0.951 -6.562 1.00 60.88 75 ALA A CA 1
ATOM 586 C C . ALA A 1 75 ? 20.179 -0.308 -6.374 1.00 60.88 75 ALA A C 1
ATOM 588 O O . ALA A 1 75 ? 20.980 -0.698 -7.237 1.00 60.88 75 ALA A O 1
ATOM 589 N N . ASN A 1 76 ? 20.010 -0.916 -5.198 1.00 71.56 76 ASN A N 1
ATOM 590 C CA . ASN A 1 76 ? 20.626 -2.174 -4.796 1.00 71.56 76 ASN A CA 1
ATOM 591 C C . ASN A 1 76 ? 20.105 -3.344 -5.644 1.00 71.56 76 ASN A C 1
ATOM 593 O O . ASN A 1 76 ? 19.252 -3.174 -6.518 1.00 71.56 76 ASN A O 1
ATOM 597 N N . ARG A 1 77 ? 20.698 -4.524 -5.455 1.00 82.75 77 ARG A N 1
ATOM 598 C CA . ARG A 1 77 ? 20.249 -5.727 -6.163 1.00 82.75 77 ARG A CA 1
ATOM 599 C C . ARG A 1 77 ? 18.814 -6.048 -5.755 1.00 82.75 77 ARG A C 1
ATOM 601 O O . ARG A 1 77 ? 18.418 -5.769 -4.630 1.00 82.75 77 ARG A O 1
ATOM 608 N N . GLN A 1 78 ? 18.039 -6.601 -6.680 1.00 86.06 78 GLN A N 1
ATOM 609 C CA . GLN A 1 78 ? 16.630 -6.920 -6.445 1.00 86.06 78 GLN A CA 1
ATOM 610 C C . GLN A 1 78 ? 16.358 -8.364 -6.843 1.00 86.06 78 GLN A C 1
ATOM 612 O O . GLN A 1 78 ? 16.643 -8.749 -7.975 1.00 86.06 78 GLN A O 1
ATOM 617 N N . LEU A 1 79 ? 15.786 -9.158 -5.937 1.00 88.56 79 LEU A N 1
ATOM 618 C CA . LEU A 1 79 ? 15.350 -10.519 -6.254 1.00 88.56 79 LEU A CA 1
ATOM 619 C C . LEU A 1 79 ? 14.241 -10.473 -7.304 1.00 88.56 79 LEU A C 1
ATOM 621 O O . LEU A 1 79 ? 13.357 -9.617 -7.248 1.00 88.56 79 LEU A O 1
ATOM 625 N N . LEU A 1 80 ? 14.232 -11.426 -8.236 1.00 90.25 80 LEU A N 1
ATOM 626 C CA . LEU A 1 80 ? 13.186 -11.479 -9.266 1.00 90.25 80 LEU A CA 1
ATOM 627 C C . LEU A 1 80 ? 11.783 -11.669 -8.678 1.00 90.25 80 LEU A C 1
ATOM 629 O O . LEU A 1 80 ? 10.805 -11.221 -9.272 1.00 90.25 80 LEU A O 1
ATOM 633 N N . SER A 1 81 ? 11.683 -12.311 -7.513 1.00 89.81 81 SER A N 1
ATOM 634 C CA . SER A 1 81 ? 10.431 -12.505 -6.783 1.00 89.81 81 SER A CA 1
ATOM 635 C C . SER A 1 81 ? 9.952 -11.259 -6.039 1.00 89.81 81 SER A C 1
ATOM 637 O O . SER A 1 81 ? 8.816 -11.257 -5.570 1.00 89.81 81 SER A O 1
ATOM 639 N N . ASN A 1 82 ? 10.783 -10.218 -5.898 1.00 89.75 82 ASN A N 1
ATOM 640 C CA . ASN A 1 82 ? 10.381 -9.017 -5.174 1.00 89.75 82 ASN A CA 1
ATOM 641 C C . ASN A 1 82 ? 9.225 -8.328 -5.916 1.00 89.75 82 ASN A C 1
ATOM 643 O O . ASN A 1 82 ? 9.288 -8.169 -7.144 1.00 89.75 82 ASN A O 1
ATOM 647 N N . PRO A 1 83 ? 8.166 -7.919 -5.198 1.00 90.81 83 PRO A N 1
ATOM 648 C CA . PRO A 1 83 ? 7.035 -7.244 -5.807 1.00 90.81 83 PRO A CA 1
ATOM 649 C C . PRO A 1 83 ? 7.427 -5.841 -6.273 1.00 90.81 83 PRO A C 1
ATOM 651 O O . PRO A 1 83 ? 8.222 -5.141 -5.646 1.00 90.81 83 PRO A O 1
ATOM 654 N N . LEU A 1 84 ? 6.813 -5.429 -7.372 1.00 91.56 84 LEU A N 1
ATOM 655 C CA . LEU A 1 84 ? 6.953 -4.120 -7.983 1.00 91.56 84 LEU A CA 1
ATOM 656 C C . LEU A 1 84 ? 5.573 -3.679 -8.457 1.00 91.56 84 LEU A C 1
ATOM 658 O O . LEU A 1 84 ? 4.956 -4.338 -9.291 1.00 91.56 84 LEU A O 1
ATOM 662 N N . VAL A 1 85 ? 5.077 -2.560 -7.950 1.00 93.88 85 VAL A N 1
ATOM 663 C CA . VAL A 1 85 ? 3.839 -1.965 -8.453 1.00 93.88 85 VAL A CA 1
ATOM 664 C C . VAL A 1 85 ? 4.196 -0.878 -9.447 1.00 93.88 85 VAL A C 1
ATOM 666 O O . VAL A 1 85 ? 4.992 0.003 -9.139 1.00 93.88 85 VAL A O 1
ATOM 669 N N . VAL A 1 86 ? 3.612 -0.932 -10.637 1.00 94.81 86 VAL A N 1
ATOM 670 C CA . VAL A 1 86 ? 3.802 0.071 -11.687 1.00 94.81 86 VAL A CA 1
ATOM 671 C C . VAL A 1 86 ? 2.532 0.886 -11.891 1.00 94.81 86 VAL A C 1
ATOM 673 O O . VAL A 1 86 ? 1.421 0.375 -11.735 1.00 94.81 86 VAL A O 1
ATOM 676 N N . LEU A 1 87 ? 2.708 2.162 -12.217 1.00 94.44 87 LEU A N 1
ATOM 677 C CA . LEU A 1 87 ? 1.643 3.143 -12.421 1.00 94.44 87 LEU A CA 1
ATOM 678 C C . LEU A 1 87 ? 2.079 4.185 -13.456 1.00 94.44 87 LEU A C 1
ATOM 680 O O . LEU A 1 87 ? 3.268 4.305 -13.752 1.00 94.44 87 LEU A O 1
ATOM 684 N N . GLU A 1 88 ? 1.137 4.935 -14.018 1.00 92.06 88 GLU A N 1
ATOM 685 C CA . GLU A 1 88 ? 1.478 6.061 -14.895 1.00 92.06 88 GLU A CA 1
ATOM 686 C C . GLU A 1 88 ? 2.197 7.164 -14.098 1.00 92.06 88 GLU A C 1
ATOM 688 O O . GLU A 1 88 ? 1.784 7.523 -12.991 1.00 92.06 88 GLU A O 1
ATOM 693 N N . ASP A 1 89 ? 3.304 7.682 -14.635 1.00 87.62 89 ASP A N 1
ATOM 694 C CA . ASP A 1 89 ? 4.099 8.705 -13.958 1.00 87.62 89 ASP A CA 1
ATOM 695 C C . ASP A 1 89 ? 3.404 10.072 -14.024 1.00 87.62 89 ASP A C 1
ATOM 697 O O . ASP A 1 89 ? 3.357 10.732 -15.069 1.00 87.62 89 ASP A O 1
ATOM 701 N N . SER A 1 90 ? 2.863 10.509 -12.886 1.00 81.12 90 SER A N 1
ATOM 702 C CA . SER A 1 90 ? 2.194 11.800 -12.768 1.00 81.12 90 SER A CA 1
ATOM 703 C C . SER A 1 90 ? 3.136 12.890 -12.261 1.00 81.12 90 SER A C 1
ATOM 705 O O . SER A 1 90 ? 3.586 12.894 -11.114 1.00 81.12 90 SER A O 1
ATOM 707 N N . LYS A 1 91 ? 3.353 13.905 -13.103 1.00 74.50 91 LYS A N 1
ATOM 708 C CA . LYS A 1 91 ? 4.177 15.082 -12.780 1.00 74.50 91 LYS A CA 1
ATOM 709 C C . LYS A 1 91 ? 3.538 16.026 -11.754 1.00 74.50 91 LYS A C 1
ATOM 711 O O . LYS A 1 91 ? 4.217 16.936 -11.285 1.00 74.50 91 LYS A O 1
ATOM 716 N N . SER A 1 92 ? 2.251 15.864 -11.439 1.00 76.06 92 SER A N 1
ATOM 717 C CA . SER A 1 92 ? 1.515 16.738 -10.512 1.00 76.06 92 SER A CA 1
ATOM 718 C C . SER A 1 92 ? 1.574 16.283 -9.050 1.00 76.06 92 SER A C 1
ATOM 720 O O . SER A 1 92 ? 1.060 16.983 -8.179 1.00 76.06 92 SER A O 1
ATOM 722 N N . LEU A 1 93 ? 2.211 15.146 -8.759 1.00 80.75 93 LEU A N 1
ATOM 723 C CA . LEU A 1 93 ? 2.215 14.542 -7.431 1.00 80.75 93 LEU A CA 1
ATOM 724 C C . LEU A 1 93 ? 3.035 15.361 -6.414 1.00 80.75 93 LEU A C 1
ATOM 726 O O . LEU A 1 93 ? 4.264 15.433 -6.501 1.00 80.75 93 LEU A O 1
ATOM 730 N N . ASN A 1 94 ? 2.378 15.926 -5.396 1.00 80.38 94 ASN A N 1
ATOM 731 C CA . ASN A 1 94 ? 3.048 16.679 -4.335 1.00 80.38 94 ASN A CA 1
ATOM 732 C C . ASN A 1 94 ? 3.344 15.813 -3.101 1.00 80.38 94 ASN A C 1
ATOM 734 O O . ASN A 1 94 ? 2.654 15.867 -2.082 1.00 80.38 94 ASN A O 1
ATOM 738 N N . ARG A 1 95 ? 4.462 15.085 -3.140 1.00 79.94 95 ARG A N 1
ATOM 739 C CA . ARG A 1 95 ? 4.854 14.169 -2.052 1.00 79.94 95 ARG A CA 1
ATOM 740 C C . ARG A 1 95 ? 5.212 14.849 -0.722 1.00 79.94 95 ARG A C 1
ATOM 742 O O . ARG A 1 95 ? 5.260 14.187 0.311 1.00 79.94 95 ARG A O 1
ATOM 749 N N . THR A 1 96 ? 5.449 16.162 -0.723 1.00 81.06 96 THR A N 1
ATOM 750 C CA . THR A 1 96 ? 5.854 16.914 0.484 1.00 81.06 96 THR A CA 1
ATOM 751 C C . THR A 1 96 ? 4.671 17.528 1.240 1.00 81.06 96 THR A C 1
ATOM 753 O O . THR A 1 96 ? 4.824 17.988 2.378 1.00 81.06 96 THR A O 1
ATOM 756 N N . GLY A 1 97 ? 3.476 17.508 0.639 1.00 86.88 97 GLY A N 1
ATOM 757 C CA . GLY A 1 97 ? 2.251 18.022 1.242 1.00 86.88 97 GLY A CA 1
ATOM 758 C C . GLY A 1 97 ? 1.922 17.341 2.573 1.00 86.88 97 GLY A C 1
ATOM 759 O O . GLY A 1 97 ? 2.110 16.138 2.748 1.00 86.88 97 GLY A O 1
ATOM 760 N N . VAL A 1 98 ? 1.425 18.113 3.544 1.00 88.81 98 VAL A N 1
ATOM 761 C CA . VAL A 1 98 ? 0.988 17.563 4.841 1.00 88.81 98 VAL A CA 1
ATOM 762 C C . VAL A 1 98 ? -0.189 16.602 4.652 1.00 88.81 98 VAL A C 1
ATOM 764 O O . VAL A 1 98 ? -0.176 15.522 5.236 1.00 88.81 98 VAL A O 1
ATOM 767 N N . ASP A 1 99 ? -1.151 16.952 3.797 1.00 90.94 99 ASP A N 1
ATOM 768 C CA . ASP A 1 99 ? -2.323 16.114 3.519 1.00 90.94 99 ASP A CA 1
ATOM 769 C C . ASP A 1 99 ? -1.924 14.781 2.881 1.00 90.94 99 ASP A C 1
ATOM 771 O O . ASP A 1 99 ? -2.330 13.723 3.363 1.00 90.94 99 ASP A O 1
ATOM 775 N N . PHE A 1 100 ? -1.025 14.814 1.892 1.00 91.56 100 PHE A N 1
ATOM 776 C CA . PHE A 1 100 ? -0.470 13.608 1.283 1.00 91.56 100 PHE A CA 1
ATOM 777 C C . PHE A 1 100 ? 0.278 12.732 2.298 1.00 91.56 100 PHE A C 1
ATOM 779 O O . PHE A 1 100 ? 0.060 11.524 2.355 1.00 91.56 100 PHE A O 1
ATOM 786 N N . ARG A 1 101 ? 1.126 13.318 3.155 1.00 90.69 101 ARG A N 1
ATOM 787 C CA . ARG A 1 101 ? 1.850 12.558 4.192 1.00 90.69 101 ARG A CA 1
ATOM 788 C C . ARG A 1 101 ? 0.908 11.915 5.210 1.00 90.69 101 ARG A C 1
ATOM 790 O O . ARG A 1 101 ? 1.139 10.777 5.617 1.00 90.69 101 ARG A O 1
ATOM 797 N N . ASN A 1 102 ? -0.164 12.608 5.589 1.00 92.50 102 ASN A N 1
ATOM 798 C CA . ASN A 1 102 ? -1.197 12.058 6.465 1.00 92.50 102 ASN A CA 1
ATOM 799 C C . ASN A 1 102 ? -1.946 10.906 5.782 1.00 92.50 102 ASN A C 1
ATOM 801 O O . ASN A 1 102 ? -2.129 9.850 6.385 1.00 92.50 102 ASN A O 1
ATOM 805 N N . ALA A 1 103 ? -2.325 11.081 4.515 1.00 93.56 103 ALA A N 1
ATOM 806 C CA . ALA A 1 103 ? -2.968 10.056 3.699 1.00 93.56 103 ALA A CA 1
ATOM 807 C C . ALA A 1 103 ? -2.079 8.813 3.521 1.00 93.56 103 ALA A C 1
ATOM 809 O O . ALA A 1 103 ? -2.549 7.682 3.660 1.00 93.56 103 ALA A O 1
ATOM 810 N N . LEU A 1 104 ? -0.776 9.010 3.315 1.00 92.56 104 LEU A N 1
ATOM 811 C CA . LEU A 1 104 ? 0.214 7.938 3.262 1.00 92.56 104 LEU A CA 1
ATOM 812 C C . LEU A 1 104 ? 0.310 7.185 4.591 1.00 92.56 104 LEU A C 1
ATOM 814 O O . LEU A 1 104 ? 0.386 5.958 4.595 1.00 92.56 104 LEU A O 1
ATOM 818 N N . LEU A 1 105 ? 0.282 7.893 5.722 1.00 92.69 105 LEU A N 1
ATOM 819 C CA . LEU A 1 105 ? 0.325 7.260 7.039 1.00 92.69 105 LEU A CA 1
ATOM 820 C C . LEU A 1 105 ? -0.936 6.427 7.309 1.00 92.69 105 LEU A C 1
ATOM 822 O O . LEU A 1 105 ? -0.825 5.295 7.771 1.00 92.69 105 LEU A O 1
ATOM 826 N N . ILE A 1 106 ? -2.113 6.946 6.950 1.00 94.50 106 ILE A N 1
ATOM 827 C CA . ILE A 1 106 ? -3.384 6.207 7.021 1.00 94.50 106 ILE A CA 1
ATOM 828 C C . ILE A 1 106 ? -3.320 4.944 6.160 1.00 94.50 106 ILE A C 1
ATOM 830 O O . ILE A 1 106 ? -3.672 3.864 6.624 1.00 94.50 106 ILE A O 1
ATOM 834 N N . THR A 1 107 ? -2.816 5.072 4.933 1.00 93.69 107 THR A N 1
ATOM 835 C CA . THR A 1 107 ? -2.657 3.957 3.992 1.00 93.69 107 THR A CA 1
ATOM 836 C C . THR A 1 107 ? -1.725 2.879 4.551 1.00 93.69 107 THR A C 1
ATOM 838 O O . THR A 1 107 ? -2.038 1.691 4.488 1.00 93.69 107 THR A O 1
ATOM 841 N N . LYS A 1 108 ? -0.608 3.283 5.172 1.00 93.00 108 LYS A N 1
ATOM 842 C CA . LYS A 1 108 ? 0.329 2.364 5.837 1.00 93.00 108 LYS A CA 1
ATOM 843 C C . LYS A 1 108 ? -0.325 1.612 6.994 1.00 93.00 108 LYS A C 1
ATOM 845 O O . LYS A 1 108 ? -0.087 0.418 7.136 1.00 93.00 108 LYS A O 1
ATOM 850 N N . VAL A 1 109 ? -1.162 2.274 7.794 1.00 94.62 109 VAL A N 1
ATOM 851 C CA . VAL A 1 109 ? -1.902 1.604 8.877 1.00 94.62 109 VAL A CA 1
ATOM 852 C C . VAL A 1 109 ? -2.944 0.640 8.329 1.00 94.62 109 VAL A C 1
ATOM 854 O O . VAL A 1 109 ? -3.036 -0.475 8.828 1.00 94.62 109 VAL A O 1
ATOM 857 N N . ALA A 1 110 ? -3.691 1.040 7.300 1.00 94.38 110 ALA A N 1
ATOM 858 C CA . ALA A 1 110 ? -4.686 0.184 6.665 1.00 94.38 110 ALA A CA 1
ATOM 859 C C . ALA A 1 110 ? -4.048 -1.117 6.151 1.00 94.38 110 ALA A C 1
ATOM 861 O O . ALA A 1 110 ? -4.516 -2.203 6.475 1.00 94.38 110 ALA A O 1
ATOM 862 N N . ALA A 1 111 ? -2.927 -1.008 5.429 1.00 93.19 111 ALA A N 1
ATOM 863 C CA . ALA A 1 111 ? -2.195 -2.168 4.929 1.00 93.19 111 ALA A CA 1
ATOM 864 C C . ALA A 1 111 ? -1.567 -3.014 6.051 1.00 93.19 111 ALA A C 1
ATOM 866 O O . ALA A 1 111 ? -1.552 -4.233 5.944 1.00 93.19 111 ALA A O 1
ATOM 867 N N . LEU A 1 112 ? -1.058 -2.396 7.125 1.00 92.44 112 LEU A N 1
ATOM 868 C CA . LEU A 1 112 ? -0.539 -3.132 8.285 1.00 92.44 112 LEU A CA 1
ATOM 869 C C . LEU A 1 112 ? -1.633 -3.888 9.040 1.00 92.44 112 LEU A C 1
ATOM 871 O O . LEU A 1 112 ? -1.363 -4.977 9.536 1.00 92.44 112 LEU A O 1
ATOM 875 N N . MET A 1 113 ? -2.838 -3.319 9.132 1.00 93.69 113 MET A N 1
ATOM 876 C CA . MET A 1 113 ? -3.970 -3.981 9.774 1.00 93.69 113 MET A CA 1
ATOM 877 C C . MET A 1 113 ? -4.371 -5.231 8.996 1.00 93.69 113 MET A C 1
ATOM 879 O O . MET A 1 113 ? -4.316 -6.318 9.558 1.00 93.69 113 MET A O 1
ATOM 883 N N . ALA A 1 114 ? -4.601 -5.077 7.689 1.00 90.94 114 ALA A N 1
ATOM 884 C CA . ALA A 1 114 ? -4.947 -6.168 6.773 1.00 90.94 114 ALA A CA 1
ATOM 885 C C . ALA A 1 114 ? -3.883 -7.278 6.661 1.00 90.94 114 ALA A C 1
ATOM 887 O O . ALA A 1 114 ? -4.095 -8.276 5.990 1.00 90.94 114 ALA A O 1
ATOM 888 N N . LYS A 1 115 ? -2.680 -7.059 7.205 1.00 89.56 115 LYS A N 1
ATOM 889 C CA . LYS A 1 115 ? -1.547 -7.996 7.162 1.00 89.56 115 LYS A CA 1
ATOM 890 C C . LYS A 1 115 ? -1.165 -8.549 8.522 1.00 89.56 115 LYS A C 1
ATOM 892 O O . LYS A 1 115 ? -0.117 -9.190 8.635 1.00 89.56 115 LYS A O 1
ATOM 897 N N . SER A 1 116 ? -1.901 -8.209 9.570 1.00 85.38 116 SER A N 1
ATOM 898 C CA . SER A 1 116 ? -1.428 -8.449 10.930 1.00 85.38 116 SER A CA 1
ATOM 899 C C . SER A 1 116 ? -1.212 -9.941 11.231 1.00 85.38 116 SER A C 1
ATOM 901 O O . SER A 1 116 ? -0.286 -10.276 11.970 1.00 85.38 116 SER A O 1
ATOM 903 N N . ASP A 1 117 ? -1.975 -10.820 10.587 1.00 80.62 117 ASP A N 1
ATOM 904 C CA . ASP A 1 117 ? -1.939 -12.286 10.652 1.00 80.62 117 ASP A CA 1
ATOM 905 C C . ASP A 1 117 ? -1.110 -12.950 9.524 1.00 80.62 117 ASP A C 1
ATOM 907 O O . ASP A 1 117 ? -1.025 -14.172 9.428 1.00 80.62 117 ASP A O 1
ATOM 911 N N . SER A 1 118 ? -0.433 -12.151 8.691 1.00 74.00 118 SER A N 1
ATOM 912 C CA . SER A 1 118 ? 0.307 -12.568 7.485 1.00 74.00 118 SER A CA 1
ATOM 913 C C . SER A 1 118 ? -0.540 -13.130 6.331 1.00 74.00 118 SER A C 1
ATOM 915 O O . SER A 1 118 ? 0.043 -13.486 5.300 1.00 74.00 118 SER A O 1
ATOM 917 N N . VAL A 1 119 ? -1.874 -13.158 6.433 1.00 78.62 119 VAL A N 1
ATOM 918 C CA . VAL A 1 119 ? -2.782 -13.650 5.385 1.00 78.62 119 VAL A CA 1
ATOM 919 C C . VAL A 1 119 ? -3.794 -12.566 5.026 1.00 78.62 119 VAL A C 1
ATOM 921 O O . VAL A 1 119 ? -4.830 -12.418 5.644 1.00 78.62 119 VAL A O 1
ATOM 924 N N . VAL A 1 120 ? -3.531 -11.840 3.940 1.00 81.12 120 VAL A N 1
ATOM 925 C CA . VAL A 1 120 ? -4.460 -10.803 3.468 1.00 81.12 120 VAL A CA 1
ATOM 926 C C . VAL A 1 120 ? -5.648 -11.444 2.754 1.00 81.12 120 VAL A C 1
ATOM 928 O O . VAL A 1 120 ? -5.473 -12.067 1.699 1.00 81.12 120 VAL A O 1
ATOM 931 N N . SER A 1 121 ? -6.864 -11.237 3.252 1.00 82.69 121 SER A N 1
ATOM 932 C CA . SER A 1 121 ? -8.082 -11.631 2.543 1.00 82.69 121 SER A CA 1
ATOM 933 C C . SER A 1 121 ? -8.418 -10.676 1.382 1.00 82.69 121 SER A C 1
ATOM 935 O O . SER A 1 121 ? -8.070 -9.488 1.358 1.00 82.69 121 SER A O 1
ATOM 937 N N . GLU A 1 122 ? -9.170 -11.170 0.390 1.00 84.62 122 GLU A N 1
ATOM 938 C CA . GLU A 1 122 ? -9.691 -10.316 -0.690 1.00 84.62 122 GLU A CA 1
ATOM 939 C C . GLU A 1 122 ? -10.576 -9.179 -0.141 1.00 84.62 122 GLU A C 1
ATOM 941 O O . GLU A 1 122 ? -10.549 -8.065 -0.666 1.00 84.62 122 GLU A O 1
ATOM 946 N N . GLY A 1 123 ? -11.315 -9.430 0.947 1.00 83.25 123 GLY A N 1
ATOM 947 C CA . GLY A 1 123 ? -12.175 -8.439 1.596 1.00 83.25 123 GLY A CA 1
ATOM 948 C C . GLY A 1 123 ? -11.390 -7.281 2.214 1.00 83.25 123 GLY A C 1
ATOM 949 O O . GLY A 1 123 ? -11.726 -6.117 1.984 1.00 83.25 123 GLY A O 1
ATOM 950 N N . GLU A 1 124 ? -10.314 -7.578 2.940 1.00 87.50 124 GLU A N 1
ATOM 951 C CA . GLU A 1 124 ? -9.462 -6.558 3.559 1.00 87.50 124 GLU A CA 1
ATOM 952 C C . GLU A 1 124 ? -8.686 -5.762 2.514 1.00 87.50 124 GLU A C 1
ATOM 954 O O . GLU A 1 124 ? -8.664 -4.533 2.572 1.00 87.50 124 GLU A O 1
ATOM 959 N N . SER A 1 125 ? -8.106 -6.428 1.510 1.00 89.00 125 SER A N 1
ATOM 960 C CA . SER A 1 125 ? -7.392 -5.733 0.431 1.00 89.00 125 SER A CA 1
ATOM 961 C C . SER A 1 125 ? -8.307 -4.761 -0.325 1.00 89.00 125 SER A C 1
ATOM 963 O O . SER A 1 125 ? -7.945 -3.598 -0.532 1.00 89.00 125 SER A O 1
ATOM 965 N N . ALA A 1 126 ? -9.531 -5.187 -0.656 1.00 89.50 126 ALA A N 1
ATOM 966 C CA . ALA A 1 126 ? -10.540 -4.321 -1.253 1.00 89.50 126 ALA A CA 1
ATOM 967 C C . ALA A 1 126 ? -10.917 -3.165 -0.317 1.00 89.50 126 ALA A C 1
ATOM 969 O O . ALA A 1 126 ? -11.089 -2.031 -0.776 1.00 89.50 126 ALA A O 1
ATOM 970 N N . ARG A 1 127 ? -11.001 -3.417 0.995 1.00 91.50 127 ARG A N 1
ATOM 971 C CA . ARG A 1 127 ? -11.321 -2.386 1.987 1.00 91.50 127 ARG A CA 1
ATOM 972 C C . ARG A 1 127 ? -10.221 -1.340 2.126 1.00 91.50 127 ARG A C 1
ATOM 974 O O . ARG A 1 127 ? -10.533 -0.150 2.172 1.00 91.50 127 ARG A O 1
ATOM 981 N N . VAL A 1 128 ? -8.955 -1.751 2.119 1.00 93.38 128 VAL A N 1
ATOM 982 C CA . VAL A 1 128 ? -7.798 -0.843 2.122 1.00 93.38 128 VAL A CA 1
ATOM 983 C C . VAL A 1 128 ? -7.866 0.099 0.917 1.00 93.38 128 VAL A C 1
ATOM 985 O O . VAL A 1 128 ? -7.795 1.318 1.086 1.00 93.38 128 VAL A O 1
ATOM 988 N N . LEU A 1 129 ? -8.076 -0.441 -0.288 1.00 93.75 129 LEU A N 1
ATOM 989 C CA . LEU A 1 129 ? -8.164 0.362 -1.514 1.00 93.75 129 LEU A CA 1
ATOM 990 C C . LEU A 1 129 ? -9.381 1.295 -1.511 1.00 93.75 129 LEU A C 1
ATOM 992 O O . LEU A 1 129 ? -9.246 2.480 -1.820 1.00 93.75 129 LEU A O 1
ATOM 996 N N . ALA A 1 130 ? -10.548 0.799 -1.095 1.00 92.75 130 ALA A N 1
ATOM 997 C CA . ALA A 1 130 ? -11.753 1.615 -0.970 1.00 92.75 130 ALA A CA 1
ATOM 998 C C . ALA A 1 130 ? -11.554 2.766 0.024 1.00 92.75 130 ALA A C 1
ATOM 1000 O O . ALA A 1 130 ? -12.059 3.870 -0.184 1.00 92.75 130 ALA A O 1
ATOM 1001 N N . ARG A 1 131 ? -10.784 2.550 1.096 1.00 92.44 131 ARG A N 1
ATOM 1002 C CA . ARG A 1 131 ? -10.515 3.605 2.068 1.00 92.44 131 ARG A CA 1
ATOM 1003 C C . ARG A 1 131 ? -9.671 4.728 1.480 1.00 92.44 131 ARG A C 1
ATOM 1005 O O . ARG A 1 131 ? -9.973 5.888 1.768 1.00 92.44 131 ARG A O 1
ATOM 1012 N N . VAL A 1 132 ? -8.696 4.415 0.625 1.00 93.25 132 VAL A N 1
ATOM 1013 C CA . VAL A 1 132 ? -7.922 5.425 -0.119 1.00 93.25 132 VAL A CA 1
ATOM 1014 C C . VAL A 1 132 ? -8.851 6.326 -0.941 1.00 93.25 132 VAL A C 1
ATOM 1016 O O . VAL A 1 132 ? -8.695 7.546 -0.910 1.00 93.25 132 VAL A O 1
ATOM 1019 N N . ASP A 1 133 ? -9.880 5.765 -1.582 1.00 92.62 133 ASP A N 1
ATOM 1020 C CA . ASP A 1 133 ? -10.845 6.541 -2.376 1.00 92.62 133 ASP A CA 1
ATOM 1021 C C . ASP A 1 133 ? -11.675 7.530 -1.544 1.00 92.62 133 ASP A C 1
ATOM 1023 O O . ASP A 1 133 ? -12.074 8.589 -2.042 1.00 92.62 133 ASP A O 1
ATOM 1027 N N . THR A 1 134 ? -11.906 7.222 -0.264 1.00 92.12 134 THR A N 1
ATOM 1028 C CA . THR A 1 134 ? -12.661 8.093 0.653 1.00 92.12 134 THR A CA 1
ATOM 1029 C C . THR A 1 134 ? -11.845 9.242 1.245 1.00 92.12 134 THR A C 1
ATOM 1031 O O . THR A 1 134 ? -12.429 10.154 1.845 1.00 92.12 134 THR A O 1
ATOM 1034 N N . LEU A 1 135 ? -10.515 9.223 1.096 1.00 90.62 135 LEU A N 1
ATOM 1035 C CA . LEU A 1 135 ? -9.651 10.268 1.635 1.00 90.62 135 LEU A CA 1
ATOM 1036 C C . LEU A 1 135 ? -9.952 11.603 0.947 1.00 90.62 135 LEU A C 1
ATOM 1038 O O . LEU A 1 135 ? -9.951 11.736 -0.277 1.00 90.62 135 LEU A O 1
ATOM 1042 N N . ARG A 1 136 ? -10.244 12.607 1.774 1.00 88.38 136 ARG A N 1
ATOM 1043 C CA . ARG A 1 136 ? -10.520 13.980 1.342 1.00 88.38 136 ARG A CA 1
ATOM 1044 C C . ARG A 1 136 ? -9.223 14.782 1.353 1.00 88.38 136 ARG A C 1
ATOM 1046 O O . ARG A 1 136 ? -8.309 14.450 2.098 1.00 88.38 136 ARG A O 1
ATOM 1053 N N . HIS A 1 137 ? -9.188 15.874 0.591 1.00 87.25 137 HIS A N 1
ATOM 1054 C CA . HIS A 1 137 ? -8.045 16.801 0.528 1.00 87.25 137 HIS A CA 1
ATOM 1055 C C . HIS A 1 137 ? -6.776 16.233 -0.129 1.00 87.25 137 HIS A C 1
ATOM 1057 O O . HIS A 1 137 ? -5.710 16.818 0.018 1.00 87.25 137 HIS A O 1
ATOM 1063 N N . ILE A 1 138 ? -6.910 15.146 -0.891 1.00 91.50 138 ILE A N 1
ATOM 1064 C CA . ILE A 1 138 ? -5.878 14.639 -1.799 1.00 91.50 138 ILE A CA 1
ATOM 1065 C C . ILE A 1 138 ? -6.416 14.594 -3.231 1.00 91.50 138 ILE A C 1
ATOM 1067 O O . ILE A 1 138 ? -7.634 14.498 -3.429 1.00 91.50 138 ILE A O 1
ATOM 1071 N N . THR A 1 139 ? -5.534 14.704 -4.220 1.00 92.19 139 THR A N 1
ATOM 1072 C CA . THR A 1 139 ? -5.910 14.646 -5.641 1.00 92.19 139 THR A CA 1
ATOM 1073 C C . THR A 1 139 ? -6.161 13.208 -6.102 1.00 92.19 139 THR A C 1
ATOM 1075 O O . THR A 1 139 ? -5.817 12.246 -5.414 1.00 92.19 139 THR A O 1
ATOM 1078 N N . GLU A 1 140 ? -6.765 13.034 -7.278 1.00 90.50 140 GLU A N 1
ATOM 1079 C CA . GLU A 1 140 ? -6.974 11.694 -7.844 1.00 90.50 140 GLU A CA 1
ATOM 1080 C C . GLU A 1 140 ? -5.637 11.025 -8.205 1.00 90.50 140 GLU A C 1
ATOM 1082 O O . GLU A 1 140 ? -5.460 9.833 -7.973 1.00 90.50 140 GLU A O 1
ATOM 1087 N N . GLU A 1 141 ? -4.639 11.788 -8.652 1.00 90.31 141 GLU A N 1
ATOM 1088 C CA . GLU A 1 141 ? -3.288 11.268 -8.896 1.00 90.31 141 GLU A CA 1
ATOM 1089 C C . GLU A 1 141 ? -2.603 10.814 -7.597 1.00 90.31 141 GLU A C 1
ATOM 1091 O O . GLU A 1 141 ? -1.915 9.791 -7.572 1.00 90.31 141 GLU A O 1
ATOM 1096 N N . GLU A 1 142 ? -2.819 11.540 -6.497 1.00 92.44 142 GLU A N 1
ATOM 1097 C CA . GLU A 1 142 ? -2.364 11.130 -5.167 1.00 92.44 142 GLU A CA 1
ATOM 1098 C C . GLU A 1 142 ? -3.065 9.847 -4.705 1.00 92.44 142 GLU A C 1
ATOM 1100 O O . GLU A 1 142 ? -2.408 8.965 -4.153 1.00 92.44 142 GLU A O 1
ATOM 1105 N N . LYS A 1 143 ? -4.366 9.683 -4.977 1.00 93.62 143 LYS A N 1
ATOM 1106 C CA . LYS A 1 143 ? -5.090 8.434 -4.686 1.00 93.62 143 LYS A CA 1
ATOM 1107 C C . LYS A 1 143 ? -4.550 7.254 -5.481 1.00 93.62 143 LYS A C 1
ATOM 1109 O O . LYS A 1 143 ? -4.332 6.200 -4.891 1.00 93.62 143 LYS A O 1
ATOM 1114 N N . VAL A 1 144 ? -4.289 7.419 -6.778 1.00 93.06 144 VAL A N 1
ATOM 1115 C CA . VAL A 1 144 ? -3.677 6.372 -7.615 1.00 93.06 144 VAL A CA 1
ATOM 1116 C C . VAL A 1 144 ? -2.328 5.947 -7.034 1.00 93.06 144 VAL A C 1
ATOM 1118 O O . VAL A 1 144 ? -2.073 4.752 -6.866 1.00 93.06 144 VAL A O 1
ATOM 1121 N N . TYR A 1 145 ? -1.496 6.912 -6.630 1.00 93.25 145 TYR A N 1
ATOM 1122 C CA . TYR A 1 145 ? -0.231 6.616 -5.960 1.00 93.25 145 TYR A CA 1
ATOM 1123 C C . TYR A 1 145 ? -0.436 5.840 -4.650 1.00 93.25 145 TYR A C 1
ATOM 1125 O O . TYR A 1 145 ? 0.239 4.843 -4.403 1.00 93.25 145 TYR A O 1
ATOM 1133 N N . LEU A 1 146 ? -1.382 6.255 -3.806 1.00 94.25 146 LEU A N 1
ATOM 1134 C CA . LEU A 1 146 ? -1.665 5.585 -2.533 1.00 94.25 146 LEU A CA 1
ATOM 1135 C C . LEU A 1 146 ? -2.260 4.182 -2.719 1.00 94.25 146 LEU A C 1
ATOM 1137 O O . LEU A 1 146 ? -1.948 3.285 -1.935 1.00 94.25 146 LEU A O 1
ATOM 1141 N N . LYS A 1 147 ? -3.053 3.942 -3.769 1.00 94.75 147 LYS A N 1
ATOM 1142 C CA . LYS A 1 147 ? -3.502 2.593 -4.155 1.00 94.75 147 LYS A CA 1
ATOM 1143 C C . LYS A 1 147 ? -2.322 1.722 -4.565 1.00 94.75 147 LYS A C 1
ATOM 1145 O O . LYS A 1 147 ? -2.203 0.597 -4.085 1.00 94.75 147 LYS A O 1
ATOM 1150 N N . ALA A 1 148 ? -1.414 2.253 -5.385 1.00 93.88 148 ALA A N 1
ATOM 1151 C CA . ALA A 1 148 ? -0.194 1.544 -5.753 1.00 93.88 148 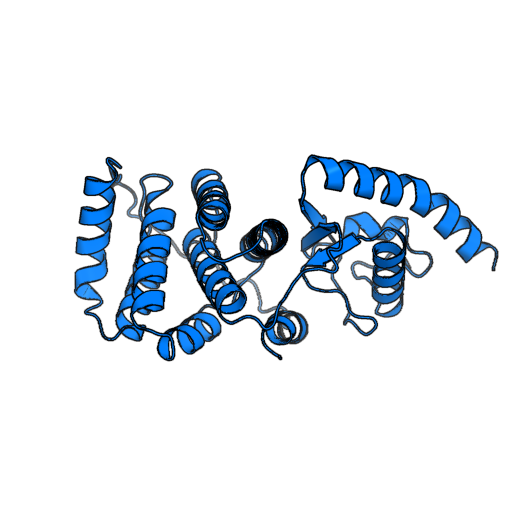ALA A CA 1
ATOM 1152 C C . ALA A 1 148 ? 0.655 1.210 -4.512 1.00 93.88 148 ALA A C 1
ATOM 1154 O O . ALA A 1 148 ? 1.100 0.073 -4.348 1.00 93.88 148 ALA A O 1
ATOM 1155 N N . GLN A 1 149 ? 0.804 2.167 -3.591 1.00 93.19 149 GLN A N 1
ATOM 1156 C CA . GLN A 1 149 ? 1.497 1.952 -2.322 1.00 93.19 149 GLN A CA 1
ATOM 1157 C C . GLN A 1 149 ? 0.801 0.878 -1.479 1.00 93.19 149 GLN A C 1
ATOM 1159 O O . GLN A 1 149 ? 1.473 0.036 -0.893 1.00 93.19 149 GLN A O 1
ATOM 1164 N N . SER A 1 150 ? -0.533 0.884 -1.425 1.00 93.81 150 SER A N 1
ATOM 1165 C CA . SER A 1 150 ? -1.317 -0.121 -0.699 1.00 93.81 150 SER A CA 1
ATOM 1166 C C . SER A 1 150 ? -1.022 -1.520 -1.223 1.00 93.81 150 SER A C 1
ATOM 1168 O O . SER A 1 150 ? -0.660 -2.390 -0.442 1.00 93.81 150 SER A O 1
ATOM 1170 N N . LEU A 1 151 ? -1.093 -1.725 -2.541 1.00 93.31 151 LEU A N 1
ATOM 1171 C CA . LEU A 1 151 ? -0.795 -3.016 -3.169 1.00 93.31 151 LEU A CA 1
ATOM 1172 C C . LEU A 1 151 ? 0.631 -3.487 -2.866 1.00 93.31 151 LEU A C 1
ATOM 1174 O O . LEU A 1 151 ? 0.852 -4.665 -2.578 1.00 93.31 151 LEU A O 1
ATOM 1178 N N . TYR A 1 152 ? 1.592 -2.562 -2.886 1.00 92.69 152 TYR A N 1
ATOM 1179 C CA . TYR A 1 152 ? 2.977 -2.867 -2.549 1.00 92.69 152 TYR A CA 1
ATOM 1180 C C . TYR A 1 152 ? 3.131 -3.294 -1.083 1.00 92.69 152 TYR A C 1
ATOM 1182 O O . TYR A 1 152 ? 3.739 -4.327 -0.804 1.00 92.69 152 TYR A O 1
ATOM 1190 N N . LEU A 1 153 ? 2.543 -2.548 -0.143 1.00 91.00 153 LEU A N 1
ATOM 1191 C CA . LEU A 1 153 ? 2.595 -2.857 1.291 1.00 91.00 153 LEU A CA 1
ATOM 1192 C C . LEU A 1 153 ? 1.869 -4.167 1.613 1.00 91.00 153 LEU A C 1
ATOM 1194 O O . LEU A 1 153 ? 2.390 -4.984 2.367 1.00 91.00 153 LEU A O 1
ATOM 1198 N N . LEU A 1 154 ? 0.718 -4.415 0.979 1.00 91.12 154 LEU A N 1
ATOM 1199 C CA . LEU A 1 154 ? -0.011 -5.685 1.061 1.00 91.12 154 LEU A CA 1
ATOM 1200 C C . LEU A 1 154 ? 0.862 -6.868 0.607 1.00 91.12 154 LEU A C 1
ATOM 1202 O O . LEU A 1 154 ? 0.814 -7.941 1.205 1.00 91.12 154 LEU A O 1
ATOM 1206 N N . SER A 1 155 ? 1.769 -6.641 -0.345 1.00 87.94 155 SER A N 1
ATOM 1207 C CA . SER A 1 155 ? 2.667 -7.665 -0.901 1.00 87.94 155 SER A CA 1
ATOM 1208 C C . SER A 1 155 ? 4.034 -7.766 -0.210 1.00 87.94 155 SER A C 1
ATOM 1210 O O . SER A 1 155 ? 4.778 -8.702 -0.485 1.00 87.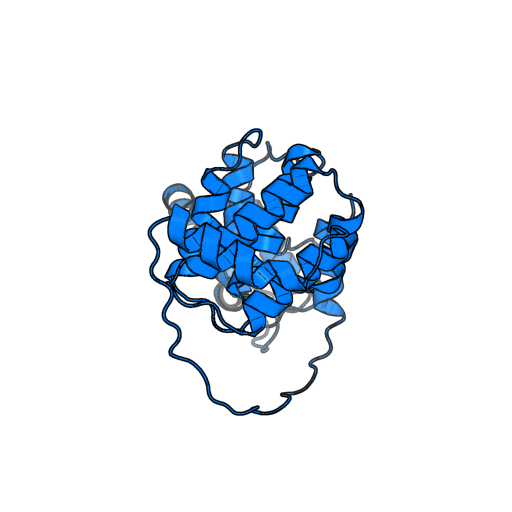94 155 SER A O 1
ATOM 1212 N N . THR A 1 156 ? 4.389 -6.843 0.693 1.00 84.44 156 THR A N 1
ATOM 1213 C CA . THR A 1 156 ? 5.724 -6.793 1.327 1.00 84.44 156 THR A CA 1
ATOM 1214 C C . THR A 1 156 ? 5.682 -6.747 2.851 1.00 84.44 156 THR A C 1
ATOM 1216 O O . THR A 1 156 ? 4.752 -6.184 3.433 1.00 84.44 156 THR A O 1
ATOM 1219 N N . PRO A 1 157 ? 6.668 -7.329 3.553 1.00 78.31 157 PRO A N 1
ATOM 1220 C CA . PRO A 1 157 ? 6.798 -7.130 4.991 1.00 78.31 157 PRO A CA 1
ATOM 1221 C C . PRO A 1 157 ? 6.951 -5.635 5.305 1.00 78.31 157 PRO A C 1
ATOM 1223 O O . PRO A 1 157 ? 7.823 -4.965 4.757 1.00 78.31 157 PRO A O 1
ATOM 1226 N N . THR A 1 158 ? 6.103 -5.099 6.185 1.00 75.94 158 THR A N 1
ATOM 1227 C CA . THR A 1 158 ? 6.151 -3.687 6.588 1.00 75.94 158 THR A CA 1
ATOM 1228 C C . THR A 1 158 ? 6.475 -3.574 8.072 1.00 75.94 158 THR A C 1
ATOM 1230 O O . THR A 1 158 ? 5.901 -4.265 8.912 1.00 75.94 158 THR A O 1
ATOM 1233 N N . ARG A 1 159 ? 7.388 -2.662 8.413 1.00 79.00 159 ARG A N 1
ATOM 1234 C CA . ARG A 1 159 ? 7.815 -2.410 9.792 1.00 79.00 159 ARG A CA 1
ATOM 1235 C C . ARG A 1 159 ? 6.766 -1.627 10.589 1.00 79.00 159 ARG A C 1
ATOM 1237 O O . ARG A 1 159 ? 6.632 -0.410 10.438 1.00 79.00 159 ARG A O 1
ATOM 1244 N N . ARG A 1 160 ? 6.042 -2.337 11.459 1.00 87.88 160 ARG A N 1
ATOM 1245 C CA . ARG A 1 160 ? 5.017 -1.801 12.377 1.00 87.88 160 ARG A CA 1
ATOM 1246 C C . ARG A 1 160 ? 5.558 -0.710 13.306 1.00 87.88 160 ARG A C 1
ATOM 1248 O O . ARG A 1 160 ? 4.897 0.304 13.507 1.00 87.88 160 ARG A O 1
ATOM 1255 N N . ASP A 1 161 ? 6.767 -0.882 13.828 1.00 87.19 161 ASP A N 1
ATOM 1256 C CA . ASP A 1 161 ? 7.405 0.020 14.794 1.00 87.19 161 ASP A CA 1
ATOM 1257 C C . ASP A 1 161 ? 7.621 1.441 14.248 1.00 87.19 161 ASP A C 1
ATOM 1259 O O . ASP A 1 161 ? 7.299 2.423 14.920 1.00 87.19 161 ASP A O 1
ATOM 1263 N N . LEU A 1 162 ? 8.085 1.563 13.001 1.00 86.44 162 LEU A N 1
ATOM 1264 C CA . LEU A 1 162 ? 8.316 2.864 12.361 1.00 86.44 162 LEU A CA 1
ATOM 1265 C C . LEU A 1 162 ? 7.013 3.640 12.136 1.00 86.44 162 LEU A C 1
ATOM 1267 O O . LEU A 1 162 ? 6.971 4.862 12.304 1.00 86.44 162 LEU A O 1
ATOM 1271 N N . VAL A 1 163 ? 5.939 2.938 11.767 1.00 88.62 163 VAL A N 1
ATOM 1272 C CA . VAL A 1 163 ? 4.618 3.548 11.564 1.00 88.62 163 VAL A CA 1
ATOM 1273 C C . VAL A 1 163 ? 4.047 4.031 12.897 1.00 88.62 163 VAL A C 1
ATOM 1275 O O . VAL A 1 163 ? 3.603 5.177 12.988 1.00 88.62 163 VAL A O 1
ATOM 1278 N N . LEU A 1 164 ? 4.130 3.206 13.945 1.00 90.62 164 LEU A N 1
ATOM 1279 C CA . LEU A 1 164 ? 3.686 3.564 15.294 1.00 90.62 164 LEU A CA 1
ATOM 1280 C C . LEU A 1 164 ? 4.442 4.778 15.854 1.00 90.62 164 LEU A C 1
ATOM 1282 O O . LEU A 1 164 ? 3.814 5.680 16.408 1.00 90.62 164 LEU A O 1
ATOM 1286 N N . HIS A 1 165 ? 5.760 4.863 15.649 1.00 89.50 165 HIS A N 1
ATOM 1287 C CA . HIS A 1 165 ? 6.546 6.023 16.082 1.00 89.50 165 HIS A CA 1
ATOM 1288 C C . HIS A 1 165 ? 6.045 7.326 15.441 1.00 89.50 165 HIS A C 1
ATOM 1290 O O . HIS A 1 165 ? 5.814 8.316 16.133 1.00 89.50 165 HIS A O 1
ATOM 1296 N N . LYS A 1 166 ? 5.822 7.341 14.120 1.00 88.00 166 LYS A N 1
ATOM 1297 C CA . LYS A 1 166 ? 5.314 8.541 13.423 1.00 88.00 166 LYS A CA 1
ATOM 1298 C C . LYS A 1 166 ? 3.897 8.918 13.855 1.00 88.00 166 LYS A C 1
ATOM 1300 O O . LYS A 1 166 ? 3.546 10.094 13.891 1.00 88.00 166 LYS A O 1
ATOM 1305 N N . LEU A 1 167 ? 3.081 7.925 14.191 1.00 91.31 167 LEU A N 1
ATOM 1306 C CA . LEU A 1 167 ? 1.728 8.134 14.694 1.00 91.31 167 LEU A CA 1
ATOM 1307 C C . LEU A 1 167 ? 1.704 8.756 16.093 1.00 91.31 167 LEU A C 1
ATOM 1309 O O . LEU A 1 167 ? 0.797 9.543 16.375 1.00 91.31 167 LEU A O 1
ATOM 1313 N N . ALA A 1 168 ? 2.689 8.467 16.947 1.00 90.19 168 ALA A N 1
ATOM 1314 C CA . ALA A 1 168 ? 2.786 9.048 18.287 1.00 90.19 168 ALA A CA 1
ATOM 1315 C C . ALA A 1 168 ? 2.810 10.587 18.247 1.00 90.19 168 ALA A C 1
ATOM 1317 O O . ALA A 1 168 ? 2.107 11.242 19.021 1.00 90.19 168 ALA A O 1
ATOM 1318 N N . GLU A 1 169 ? 3.538 11.148 17.279 1.00 88.38 169 GLU A N 1
ATOM 1319 C CA . GLU A 1 169 ? 3.743 12.590 17.074 1.00 88.38 169 GLU A CA 1
ATOM 1320 C C . GLU A 1 169 ? 2.615 13.272 16.275 1.00 88.38 169 GLU A C 1
ATOM 1322 O O . GLU A 1 169 ? 2.638 14.484 16.055 1.00 88.38 169 GLU A O 1
ATOM 1327 N N . SER A 1 170 ? 1.614 12.511 15.822 1.00 90.38 170 SER A N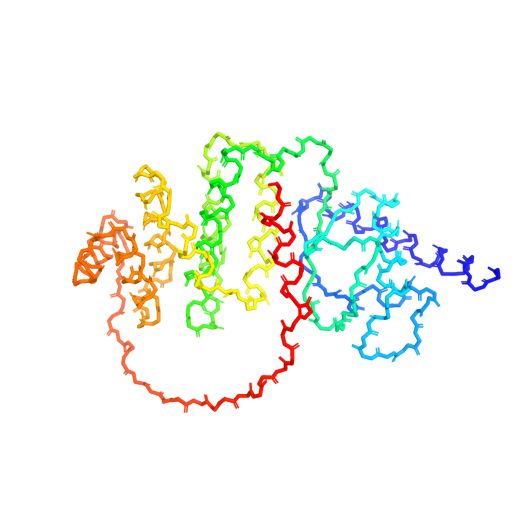 1
ATOM 1328 C CA . SER A 1 170 ? 0.552 13.032 14.960 1.00 90.38 170 SER A CA 1
ATOM 1329 C C . SER A 1 170 ? -0.540 13.808 15.707 1.00 90.38 170 SER A C 1
ATOM 1331 O O . SER A 1 170 ? -0.718 13.696 16.923 1.00 90.38 170 SER A O 1
ATOM 1333 N N . SER A 1 171 ? -1.309 14.607 14.961 1.00 91.88 171 SER A N 1
ATOM 1334 C CA . SER A 1 171 ? -2.416 15.386 15.521 1.00 91.88 171 SER A CA 1
ATOM 1335 C C . SER A 1 171 ? -3.555 14.482 16.028 1.00 91.88 171 SER A C 1
ATOM 1337 O O . SER A 1 171 ? -3.797 13.421 15.449 1.00 91.88 171 SER A O 1
ATOM 1339 N N . PRO A 1 172 ? -4.332 14.904 17.047 1.00 92.00 172 PRO A N 1
ATOM 1340 C CA . PRO A 1 172 ? -5.473 14.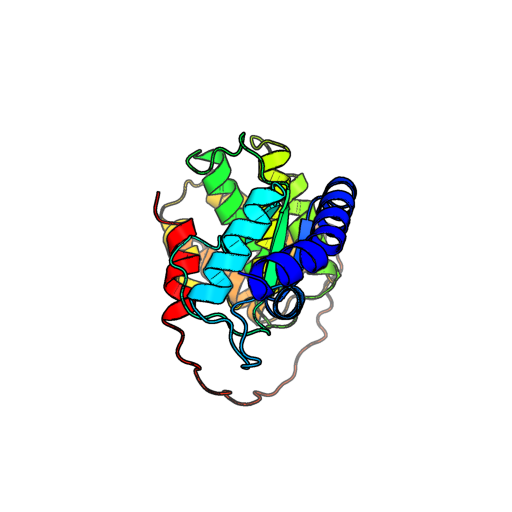128 17.545 1.00 92.00 172 PRO A CA 1
ATOM 1341 C C . PRO A 1 172 ? -6.491 13.761 16.455 1.00 92.00 172 PRO A C 1
ATOM 1343 O O . PRO A 1 172 ? -7.038 12.661 16.458 1.00 92.00 172 PRO A O 1
ATOM 1346 N N . THR A 1 173 ? -6.705 14.656 15.485 1.00 91.62 173 THR A N 1
ATOM 1347 C CA . THR A 1 173 ? -7.583 14.413 14.333 1.00 91.62 173 THR A CA 1
ATOM 1348 C C . THR A 1 173 ? -7.075 13.264 13.465 1.00 91.62 173 THR A C 1
ATOM 1350 O O . THR A 1 173 ? -7.868 12.420 13.051 1.00 91.62 173 THR A O 1
ATOM 1353 N N . LEU A 1 174 ? -5.762 13.200 13.209 1.00 92.31 174 LEU A N 1
ATOM 1354 C CA . LEU A 1 174 ? -5.175 12.105 12.438 1.00 92.31 174 LEU A CA 1
ATOM 1355 C C . LEU A 1 174 ? -5.256 10.786 13.209 1.00 92.31 174 LEU A C 1
ATOM 1357 O O . LEU A 1 174 ? -5.656 9.782 12.629 1.00 92.31 174 LEU A O 1
ATOM 1361 N N . LYS A 1 175 ? -4.960 10.796 14.515 1.00 94.44 175 LYS A N 1
ATOM 1362 C CA . LYS A 1 175 ? -5.077 9.612 15.385 1.00 94.44 175 LYS A CA 1
ATOM 1363 C C . LYS A 1 175 ? -6.488 9.015 15.345 1.00 94.44 175 LYS A C 1
ATOM 1365 O O . LYS A 1 175 ? -6.640 7.811 15.160 1.00 94.44 175 LYS A O 1
ATOM 1370 N N . ALA A 1 176 ? -7.521 9.856 15.437 1.00 93.06 176 ALA A N 1
ATOM 1371 C CA . ALA A 1 176 ? -8.914 9.417 15.348 1.00 93.06 176 ALA A CA 1
ATOM 1372 C C . ALA A 1 176 ? -9.252 8.799 13.980 1.00 93.06 176 ALA A C 1
ATOM 1374 O O . ALA A 1 176 ? -9.875 7.741 13.920 1.00 93.06 176 ALA A O 1
ATOM 1375 N N . LEU A 1 177 ? -8.802 9.425 12.887 1.00 93.38 177 LEU A N 1
ATOM 1376 C CA . LEU A 1 177 ? -9.014 8.906 11.534 1.00 93.38 177 LEU A CA 1
ATOM 1377 C C . LEU A 1 177 ? -8.291 7.571 11.312 1.00 93.38 177 LEU A C 1
ATOM 1379 O O . LEU A 1 177 ? -8.836 6.672 10.680 1.00 93.38 177 LEU A O 1
ATOM 1383 N N . VAL A 1 178 ? -7.086 7.431 11.861 1.00 94.88 178 VAL A N 1
ATOM 1384 C CA . VAL A 1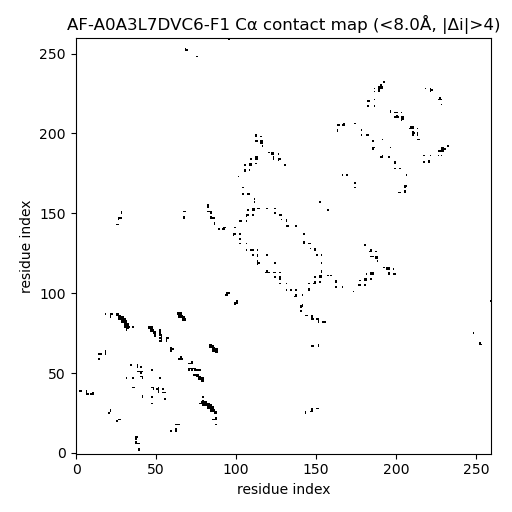 178 ? -6.301 6.194 11.823 1.00 94.88 178 VAL A CA 1
ATOM 1385 C C . VAL A 1 178 ? -7.001 5.068 12.583 1.00 94.88 178 VAL A C 1
ATOM 1387 O O . VAL A 1 178 ? -7.077 3.961 12.061 1.00 94.88 178 VAL A O 1
ATOM 1390 N N . LEU A 1 179 ? -7.555 5.335 13.772 1.00 95.38 179 LEU A N 1
ATOM 1391 C CA . LEU A 1 179 ? -8.336 4.336 14.511 1.00 95.38 179 LEU A CA 1
ATOM 1392 C C . LEU A 1 179 ? -9.596 3.904 13.761 1.00 95.38 179 LEU A C 1
ATOM 1394 O O . LEU A 1 179 ? -9.927 2.723 13.768 1.00 95.38 179 LEU A O 1
ATOM 1398 N N . ASP A 1 180 ? -10.307 4.846 13.142 1.00 94.69 180 ASP A N 1
ATOM 1399 C CA . ASP A 1 180 ? -11.489 4.541 12.331 1.00 94.69 180 ASP A CA 1
ATOM 1400 C C . ASP A 1 180 ? -11.131 3.611 11.165 1.00 94.69 180 ASP A C 1
ATOM 1402 O O . ASP A 1 180 ? -11.749 2.567 10.993 1.00 94.69 180 ASP A O 1
ATOM 1406 N N . VAL A 1 181 ? -10.061 3.936 10.434 1.00 94.56 181 VAL A N 1
ATOM 1407 C CA . VAL A 1 181 ? -9.551 3.117 9.323 1.00 94.56 181 VAL A CA 1
ATOM 1408 C C . VAL A 1 181 ? -9.125 1.730 9.796 1.00 94.56 181 VAL A C 1
ATOM 1410 O O . VAL A 1 181 ? -9.481 0.737 9.173 1.00 94.56 181 VAL A O 1
ATOM 1413 N N . ALA A 1 182 ? -8.371 1.658 10.893 1.00 94.94 182 ALA A N 1
ATOM 1414 C CA . ALA A 1 182 ? -7.891 0.401 11.448 1.00 94.94 182 ALA A CA 1
ATOM 1415 C C . ALA A 1 182 ? -9.056 -0.524 11.828 1.00 94.94 182 ALA A C 1
ATOM 1417 O O . ALA A 1 182 ? -9.034 -1.702 11.492 1.00 94.94 182 ALA A O 1
ATOM 1418 N N . LYS A 1 183 ? -10.099 0.012 12.473 1.00 94.56 183 LYS A N 1
ATOM 1419 C CA . LYS A 1 183 ? -11.297 -0.766 12.812 1.00 94.56 183 LYS A CA 1
ATOM 1420 C C . LYS A 1 183 ? -12.073 -1.197 11.571 1.00 94.56 183 LYS A C 1
ATOM 1422 O O . LYS A 1 183 ? -12.501 -2.338 11.527 1.00 94.56 183 LYS A O 1
ATOM 1427 N N . ASP A 1 184 ? -12.242 -0.321 10.580 1.00 93.62 184 ASP A N 1
ATOM 1428 C CA . ASP A 1 184 ? -12.985 -0.639 9.351 1.00 93.62 184 ASP A CA 1
ATOM 1429 C C . ASP A 1 184 ? -12.332 -1.752 8.526 1.00 93.62 184 ASP A C 1
ATOM 1431 O O . ASP A 1 184 ? -13.035 -2.596 7.971 1.00 93.62 184 ASP A O 1
ATOM 1435 N N . VAL A 1 185 ? -10.997 -1.768 8.471 1.00 93.12 185 VAL A N 1
ATOM 1436 C CA . VAL A 1 185 ? -10.238 -2.844 7.821 1.00 93.12 185 VAL A CA 1
ATOM 1437 C C . VAL A 1 185 ? -10.355 -4.142 8.617 1.00 93.12 185 VAL A C 1
ATOM 1439 O O . VAL A 1 185 ? -10.721 -5.150 8.030 1.00 93.12 185 VAL A O 1
ATOM 1442 N N . ALA A 1 186 ? -10.153 -4.096 9.936 1.00 91.62 186 ALA A N 1
ATOM 1443 C CA . ALA A 1 186 ? -10.160 -5.289 10.787 1.00 91.62 186 ALA A CA 1
ATOM 1444 C C . ALA A 1 186 ? -11.521 -5.998 10.890 1.00 91.62 186 ALA A C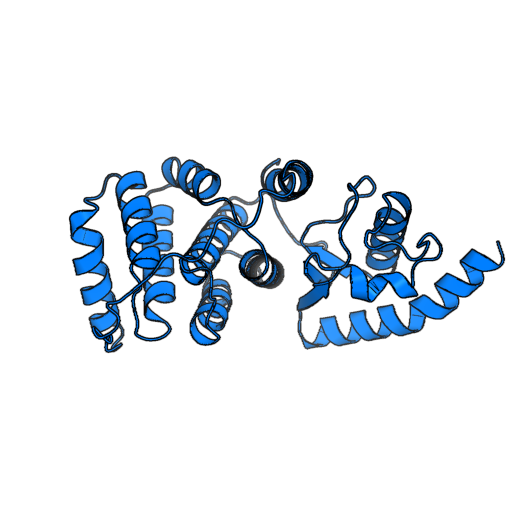 1
ATOM 1446 O O . ALA A 1 186 ? -11.605 -7.108 11.382 1.00 91.62 186 ALA A O 1
ATOM 1447 N N . ILE A 1 187 ? -12.625 -5.349 10.510 1.00 92.00 187 ILE A N 1
ATOM 1448 C CA . ILE A 1 187 ? -13.951 -5.992 10.492 1.00 92.00 187 ILE A CA 1
ATOM 1449 C C . ILE A 1 187 ? -14.385 -6.387 9.077 1.00 92.00 187 ILE A C 1
ATOM 1451 O O . ILE A 1 187 ? -15.545 -6.761 8.881 1.00 92.00 187 ILE A O 1
ATOM 1455 N N . ALA A 1 188 ? -13.526 -6.212 8.068 1.00 89.62 188 ALA A N 1
ATOM 1456 C CA . ALA A 1 188 ? -13.925 -6.271 6.665 1.00 89.62 188 ALA A CA 1
ATOM 1457 C C . ALA A 1 188 ? -14.426 -7.656 6.236 1.00 89.62 188 ALA A C 1
ATOM 1459 O O . ALA A 1 188 ? -15.335 -7.736 5.406 1.00 89.62 188 ALA A O 1
ATOM 1460 N N . ASP A 1 189 ? -13.872 -8.718 6.807 1.00 86.94 189 ASP A N 1
ATOM 1461 C CA . ASP A 1 189 ? -14.217 -10.114 6.532 1.00 86.94 189 ASP A CA 1
ATOM 1462 C C . ASP A 1 189 ? -15.181 -10.719 7.580 1.00 86.94 189 ASP A C 1
ATOM 1464 O O . ASP A 1 189 ? -15.673 -11.838 7.417 1.00 86.94 189 ASP A O 1
ATOM 1468 N N . GLY A 1 190 ? -15.515 -9.957 8.628 1.00 84.94 190 GLY A N 1
ATOM 1469 C CA . GLY A 1 190 ? -16.389 -10.387 9.717 1.00 84.94 190 GLY A CA 1
ATOM 1470 C C . GLY A 1 190 ? -15.709 -11.275 10.761 1.00 84.94 190 GLY A C 1
ATOM 1471 O O . GLY A 1 190 ? -16.405 -11.842 11.608 1.00 84.94 190 GLY A O 1
ATOM 1472 N N . VAL A 1 191 ? -14.386 -11.393 10.751 1.00 86.38 191 VAL A N 1
ATOM 1473 C CA . VAL A 1 191 ? -13.593 -12.033 11.805 1.00 86.38 191 VAL A CA 1
ATOM 1474 C C . VAL A 1 191 ? -12.618 -10.986 12.340 1.00 86.38 191 VAL A C 1
ATOM 1476 O O . VAL A 1 191 ? -12.246 -10.074 11.631 1.00 86.38 191 VAL A O 1
ATOM 1479 N N . VAL A 1 192 ? -12.295 -11.040 13.634 1.00 88.06 192 VAL A N 1
ATOM 1480 C CA . VAL A 1 192 ? -11.212 -10.215 14.190 1.00 88.06 192 VAL A CA 1
ATOM 1481 C C . VAL A 1 192 ? -10.226 -11.157 14.849 1.00 88.06 192 VAL A C 1
ATOM 1483 O O . VAL A 1 192 ? -10.540 -11.767 15.883 1.00 88.06 192 VAL A O 1
ATOM 1486 N N . GLU A 1 193 ? -9.053 -11.282 14.255 1.00 89.56 193 GLU A N 1
ATOM 1487 C CA . GLU A 1 193 ? -7.982 -12.144 14.723 1.00 89.56 193 GLU A CA 1
ATOM 1488 C C . GLU A 1 193 ? -7.240 -11.553 15.932 1.00 89.56 193 GLU A C 1
ATOM 1490 O O . GLU A 1 193 ? -7.325 -10.363 16.259 1.00 89.56 193 GLU A O 1
ATOM 1495 N N . GLU A 1 194 ? -6.491 -12.399 16.648 1.00 89.75 194 GLU A N 1
ATOM 1496 C CA . GLU A 1 194 ? -5.688 -11.933 17.787 1.00 89.75 194 GLU A CA 1
ATOM 1497 C C . GLU A 1 194 ? -4.598 -10.949 17.338 1.00 89.75 194 GLU A C 1
ATOM 1499 O O . GLU A 1 194 ? -4.368 -9.956 18.027 1.00 89.75 194 GLU A O 1
ATOM 1504 N N . ALA A 1 195 ? -3.995 -11.164 16.164 1.00 90.31 195 ALA A N 1
ATOM 1505 C CA . ALA A 1 195 ? -2.955 -10.289 15.630 1.00 90.31 195 ALA A CA 1
ATOM 1506 C C . ALA A 1 195 ? -3.481 -8.885 15.265 1.00 90.31 195 ALA A C 1
ATOM 1508 O O . ALA A 1 195 ? -2.820 -7.879 15.561 1.00 90.31 195 ALA A O 1
ATOM 1509 N N . GLU A 1 196 ? -4.693 -8.802 14.711 1.00 91.50 196 GLU A N 1
ATOM 1510 C CA . GLU A 1 196 ? -5.370 -7.539 14.392 1.00 91.50 196 GLU A CA 1
ATOM 1511 C C . GLU A 1 196 ? -5.714 -6.774 15.664 1.00 91.50 196 GLU A C 1
ATOM 1513 O O . GLU A 1 196 ? -5.441 -5.575 15.796 1.00 91.50 196 GLU A O 1
ATOM 1518 N N . LEU A 1 197 ? -6.262 -7.484 16.655 1.00 92.75 197 LEU A N 1
ATOM 1519 C CA . LEU A 1 197 ? -6.569 -6.893 17.947 1.00 92.75 197 LEU A CA 1
ATOM 1520 C C . LEU A 1 197 ? -5.298 -6.415 18.654 1.00 92.75 197 LEU A C 1
ATOM 1522 O O . LEU A 1 197 ? -5.310 -5.346 19.269 1.00 92.75 197 LEU A O 1
ATOM 1526 N N . ASP A 1 198 ? -4.207 -7.168 18.575 1.00 93.56 198 ASP A N 1
ATOM 1527 C CA . ASP A 1 198 ? -2.923 -6.769 19.139 1.00 93.56 198 ASP A CA 1
ATOM 1528 C C . ASP A 1 198 ? -2.370 -5.526 18.439 1.00 93.56 198 ASP A C 1
ATOM 1530 O O . ASP A 1 198 ? -1.816 -4.645 19.105 1.00 93.56 198 ASP A O 1
ATOM 1534 N N . PHE A 1 199 ? -2.535 -5.399 17.119 1.00 93.88 199 PHE A N 1
ATOM 1535 C CA . PHE A 1 199 ? -2.196 -4.168 16.399 1.00 93.88 199 PHE A CA 1
ATOM 1536 C C . PHE A 1 199 ? -3.061 -2.985 16.815 1.00 93.88 199 PHE A C 1
ATOM 1538 O O . PHE A 1 199 ? -2.534 -1.905 17.100 1.00 93.88 199 PHE A O 1
ATOM 1545 N N . LEU A 1 200 ? -4.367 -3.190 16.956 1.00 94.75 200 LEU A N 1
ATOM 1546 C CA . LEU A 1 200 ? -5.270 -2.157 17.447 1.00 94.75 200 LEU A CA 1
ATOM 1547 C C . LEU A 1 200 ? -4.899 -1.716 18.870 1.00 94.75 200 LEU A C 1
ATOM 1549 O O . LEU A 1 200 ? -4.869 -0.523 19.161 1.00 94.75 200 LEU A O 1
ATOM 1553 N N . GLN A 1 201 ? -4.548 -2.647 19.757 1.00 94.94 201 GLN A N 1
ATOM 1554 C CA . GLN A 1 201 ? -4.094 -2.318 21.110 1.00 94.94 201 GLN A CA 1
ATOM 1555 C C . GLN A 1 201 ? -2.818 -1.472 21.117 1.00 94.94 201 GLN A C 1
ATOM 1557 O O . GLN A 1 201 ? -2.694 -0.580 21.958 1.00 94.94 201 GLN A O 1
ATOM 1562 N N . ASP A 1 202 ? -1.882 -1.716 20.200 1.00 94.56 202 ASP A N 1
ATOM 1563 C CA . ASP A 1 202 ? -0.691 -0.875 20.063 1.00 94.56 202 ASP A CA 1
ATOM 1564 C C . ASP A 1 202 ? -1.031 0.540 19.613 1.00 94.56 202 ASP A C 1
ATOM 1566 O O . ASP A 1 202 ? -0.497 1.493 20.182 1.00 94.56 202 ASP A O 1
ATOM 1570 N N . LEU A 1 203 ? -1.962 0.701 18.667 1.00 94.81 203 LEU A N 1
ATOM 1571 C CA . LEU A 1 203 ? -2.461 2.026 18.287 1.00 94.81 203 LEU A CA 1
ATOM 1572 C C . LEU A 1 203 ? -3.051 2.753 19.502 1.00 94.81 203 LEU A C 1
ATOM 1574 O O . LEU A 1 203 ? -2.732 3.916 19.736 1.00 94.81 203 LEU A O 1
ATOM 1578 N N . TYR A 1 204 ? -3.834 2.058 20.331 1.00 95.31 204 TYR A N 1
ATOM 1579 C CA . TYR A 1 204 ? -4.387 2.634 21.561 1.00 95.31 204 TYR A CA 1
ATOM 1580 C C . TYR A 1 204 ? -3.287 3.072 22.530 1.00 95.31 204 TYR A C 1
ATOM 1582 O O . TYR A 1 204 ? -3.354 4.184 23.050 1.00 95.31 204 TYR A O 1
ATOM 1590 N N . ARG A 1 205 ? -2.252 2.247 22.742 1.00 94.12 205 ARG A N 1
ATOM 1591 C CA . ARG A 1 205 ? -1.106 2.599 23.602 1.00 94.12 205 ARG A CA 1
ATOM 1592 C C . ARG A 1 205 ? -0.387 3.848 23.093 1.00 94.12 205 ARG A C 1
ATOM 1594 O O . ARG A 1 205 ? -0.092 4.735 23.883 1.00 94.12 205 ARG A O 1
ATOM 1601 N N . VAL A 1 206 ? -0.150 3.937 21.784 1.00 93.69 206 VAL A N 1
ATOM 1602 C CA . VAL A 1 206 ? 0.503 5.088 21.132 1.00 93.69 206 VAL A CA 1
ATOM 1603 C C . VAL A 1 206 ? -0.352 6.360 21.198 1.00 93.69 206 VAL A C 1
ATOM 1605 O O . VAL A 1 206 ? 0.168 7.477 21.147 1.00 93.69 206 VAL A O 1
ATOM 1608 N N . PHE A 1 207 ? -1.669 6.215 21.316 1.00 93.69 207 PHE A N 1
ATOM 1609 C CA . PHE A 1 207 ? -2.613 7.327 21.430 1.00 93.69 207 PHE A CA 1
ATOM 1610 C C . PHE A 1 207 ? -2.975 7.676 22.877 1.00 93.69 207 PHE A C 1
ATOM 1612 O O . PHE A 1 207 ? -3.907 8.450 23.085 1.00 93.69 207 PHE A O 1
ATOM 1619 N N . ASP A 1 208 ? -2.248 7.133 23.860 1.00 91.88 208 ASP A N 1
ATOM 1620 C CA . ASP A 1 208 ? -2.505 7.306 25.297 1.00 91.88 208 ASP A CA 1
ATOM 1621 C C . ASP A 1 208 ? -3.926 6.871 25.716 1.00 91.88 208 ASP A C 1
ATOM 1623 O O . ASP A 1 208 ? -4.511 7.369 26.682 1.00 91.88 208 ASP A O 1
ATOM 1627 N N . MET A 1 209 ? -4.496 5.910 24.986 1.00 91.00 209 MET A N 1
ATOM 1628 C CA . MET A 1 209 ? -5.791 5.290 25.250 1.00 91.00 209 MET A CA 1
ATOM 1629 C C . MET A 1 209 ? -5.621 3.935 25.948 1.00 91.00 209 MET A C 1
ATOM 1631 O O . MET A 1 209 ? -4.584 3.273 25.887 1.00 91.00 209 MET A O 1
ATOM 1635 N N . SER A 1 210 ? -6.677 3.476 26.620 1.00 90.12 210 SER A N 1
ATOM 1636 C CA . SER A 1 210 ? -6.657 2.179 27.298 1.00 90.12 210 SER A CA 1
ATOM 1637 C C . SER A 1 210 ? -6.691 1.031 26.288 1.00 90.12 210 SER A C 1
ATOM 1639 O O . SER A 1 210 ? -7.729 0.760 25.700 1.00 90.12 210 SER A O 1
ATOM 1641 N N . ALA A 1 211 ? -5.609 0.258 26.163 1.00 88.50 211 ALA A N 1
ATOM 1642 C CA . ALA A 1 211 ? -5.596 -0.954 25.328 1.00 88.50 211 ALA A CA 1
ATOM 1643 C C . ALA A 1 211 ? -6.719 -1.954 25.682 1.00 88.50 211 ALA A C 1
ATOM 1645 O O . ALA A 1 211 ? -7.147 -2.743 24.847 1.00 88.50 211 ALA A O 1
ATOM 1646 N N . ARG A 1 212 ? -7.240 -1.912 26.918 1.00 86.12 212 ARG A N 1
ATOM 1647 C CA . ARG A 1 212 ? -8.360 -2.766 27.340 1.00 86.12 212 ARG A CA 1
ATOM 1648 C C . ARG A 1 212 ? -9.684 -2.396 26.669 1.00 86.12 212 ARG A C 1
ATOM 1650 O O . ARG A 1 212 ? -10.552 -3.260 26.600 1.00 86.12 212 ARG A O 1
ATOM 1657 N N . SER A 1 213 ? -9.857 -1.153 26.211 1.00 89.12 213 SER A N 1
ATOM 1658 C CA . SER A 1 213 ? -11.083 -0.742 25.518 1.00 89.12 213 SER A CA 1
ATOM 1659 C C . SER A 1 213 ? -11.079 -1.115 24.037 1.00 89.12 213 SER A C 1
ATOM 1661 O O . SER A 1 213 ? -12.155 -1.269 23.482 1.00 89.12 213 SER A O 1
ATOM 1663 N N . ALA A 1 214 ? -9.917 -1.386 23.426 1.00 90.31 214 ALA A N 1
ATOM 1664 C CA . ALA A 1 214 ? -9.807 -1.724 22.001 1.00 90.31 214 ALA A CA 1
ATOM 1665 C C . ALA A 1 214 ? -10.771 -2.843 21.560 1.00 90.31 214 ALA A C 1
ATOM 1667 O O . ALA A 1 214 ? -11.438 -2.715 20.539 1.00 90.31 214 ALA A O 1
ATOM 1668 N N . ARG A 1 215 ? -10.908 -3.910 22.365 1.00 90.62 215 ARG A N 1
ATOM 1669 C CA . ARG A 1 215 ? -11.843 -5.015 22.082 1.00 90.62 215 ARG A CA 1
ATOM 1670 C C . ARG A 1 215 ? -13.311 -4.580 22.138 1.00 90.62 215 ARG A C 1
ATOM 1672 O O . ARG A 1 215 ? -14.106 -5.021 21.321 1.00 90.62 215 ARG A O 1
ATOM 1679 N N . TYR A 1 216 ? -13.678 -3.755 23.114 1.00 91.69 216 TYR A N 1
ATOM 1680 C CA . TYR A 1 216 ? -15.050 -3.263 23.223 1.00 91.69 216 TYR A CA 1
ATOM 1681 C C . TYR A 1 216 ? -15.375 -2.325 22.055 1.00 91.69 216 TYR A C 1
ATOM 1683 O O . TYR A 1 216 ? -16.417 -2.465 21.422 1.00 91.69 216 TYR A O 1
ATOM 1691 N N . ASP A 1 217 ? -14.439 -1.439 21.723 1.00 92.94 217 ASP A N 1
ATOM 1692 C CA . ASP A 1 217 ? -14.616 -0.425 20.690 1.00 92.94 217 ASP A CA 1
ATOM 1693 C C . ASP A 1 217 ? -14.717 -1.044 19.286 1.00 92.94 217 ASP A C 1
ATOM 1695 O O . ASP A 1 217 ? -15.504 -0.562 18.476 1.00 92.94 217 ASP A O 1
ATOM 1699 N N . ILE A 1 218 ? -13.969 -2.114 18.980 1.00 92.81 218 ILE A N 1
ATOM 1700 C CA . ILE A 1 218 ? -14.107 -2.819 17.691 1.00 92.81 218 ILE A CA 1
ATOM 1701 C C . ILE A 1 218 ? -15.416 -3.619 17.605 1.00 92.81 218 ILE A C 1
ATOM 1703 O O . ILE A 1 218 ? -16.055 -3.635 16.555 1.00 92.81 218 ILE A O 1
ATOM 1707 N N . GLU A 1 219 ? -15.877 -4.224 18.706 1.00 91.56 219 GLU A N 1
ATOM 1708 C CA . GLU A 1 219 ? -17.179 -4.908 18.753 1.00 91.56 219 GLU A CA 1
ATOM 1709 C C . GLU A 1 219 ? -18.354 -3.925 18.615 1.00 91.56 219 GLU A C 1
ATOM 1711 O O . GLU A 1 219 ? -19.376 -4.246 18.001 1.00 91.56 219 GLU A O 1
ATOM 1716 N N . GLU A 1 220 ? -18.234 -2.733 19.201 1.00 92.81 220 GLU A N 1
ATOM 1717 C CA . GLU A 1 220 ? -19.191 -1.642 19.022 1.00 92.81 220 GLU A CA 1
ATOM 1718 C C . GLU A 1 220 ? -19.173 -1.127 17.581 1.00 92.81 220 GLU A C 1
ATOM 1720 O O . GLU A 1 220 ? -20.233 -1.057 16.960 1.00 92.81 220 GLU A O 1
ATOM 1725 N N . TYR A 1 221 ? -17.987 -0.896 17.012 1.00 93.44 221 TYR A N 1
ATOM 1726 C CA . TYR A 1 221 ? -17.820 -0.464 15.624 1.00 93.44 221 TYR A CA 1
ATOM 1727 C C . TYR A 1 221 ? -18.439 -1.454 14.627 1.00 93.44 221 TYR A C 1
ATOM 1729 O O . TYR A 1 221 ? -19.217 -1.064 13.759 1.00 93.44 221 TYR A O 1
ATOM 1737 N N . ALA A 1 222 ? -18.192 -2.757 14.793 1.00 91.44 222 ALA A N 1
ATOM 1738 C CA . ALA A 1 222 ? -18.807 -3.789 13.956 1.00 91.44 222 ALA A CA 1
ATOM 1739 C C . ALA A 1 222 ? -20.342 -3.741 14.011 1.00 91.44 222 ALA A C 1
ATOM 1741 O O . ALA A 1 222 ? -21.012 -3.847 12.983 1.00 91.44 222 ALA A O 1
ATOM 1742 N N . ARG A 1 223 ? -20.912 -3.518 15.202 1.00 91.19 223 ARG A N 1
ATOM 1743 C CA . ARG A 1 223 ? -22.364 -3.408 15.393 1.00 91.19 223 ARG A CA 1
ATOM 1744 C C . ARG A 1 223 ? -22.944 -2.182 14.690 1.00 91.19 223 ARG A C 1
ATOM 1746 O O . ARG A 1 223 ? -23.994 -2.300 14.064 1.00 91.19 223 ARG A O 1
ATOM 1753 N N . GLU A 1 224 ? -22.279 -1.034 14.790 1.00 92.19 224 GLU A N 1
ATOM 1754 C CA . GLU A 1 224 ? -22.681 0.207 14.111 1.00 92.19 224 GLU A CA 1
ATOM 1755 C C . GLU A 1 224 ? -22.642 0.067 12.584 1.00 92.19 224 GLU A C 1
ATOM 1757 O O . GLU A 1 224 ? -23.479 0.637 11.883 1.00 92.19 224 GLU A O 1
ATOM 1762 N N . HIS A 1 225 ? -21.720 -0.754 12.079 1.00 89.38 225 HIS A N 1
ATOM 1763 C CA . HIS A 1 225 ? -21.549 -1.046 10.658 1.00 89.38 225 HIS A CA 1
ATOM 1764 C C . HIS A 1 225 ? -22.301 -2.307 10.191 1.00 89.38 225 HIS A C 1
ATOM 1766 O O . HIS A 1 225 ? -22.117 -2.746 9.057 1.00 89.38 225 HIS A O 1
ATOM 1772 N N . TYR A 1 226 ? -23.188 -2.866 11.026 1.00 89.50 226 TYR A N 1
ATOM 1773 C CA . TYR A 1 226 ? -24.008 -4.052 10.731 1.00 89.50 226 TYR A CA 1
ATOM 1774 C C . TYR A 1 226 ? -23.207 -5.301 10.320 1.00 89.50 226 TYR A C 1
ATOM 1776 O O . TYR A 1 226 ? -23.713 -6.161 9.595 1.00 89.50 226 TYR A O 1
ATOM 1784 N N . VAL A 1 227 ? -21.976 -5.429 10.814 1.00 86.06 227 VAL A N 1
ATOM 1785 C CA . VAL A 1 227 ? -21.122 -6.604 10.625 1.00 86.06 227 VAL A CA 1
ATOM 1786 C C . VAL A 1 227 ? -21.294 -7.550 11.814 1.00 86.06 227 VAL A C 1
ATOM 1788 O O . VAL A 1 227 ? -21.160 -7.160 12.976 1.00 86.06 227 VAL A O 1
ATOM 1791 N N . VAL A 1 228 ? -21.604 -8.816 11.533 1.00 83.88 228 VAL A N 1
ATOM 1792 C CA . VAL A 1 228 ? -21.686 -9.864 12.558 1.00 83.88 228 VAL A CA 1
ATOM 1793 C C . VAL A 1 228 ? -20.321 -10.525 12.680 1.00 83.88 228 VAL A C 1
ATOM 1795 O O . VAL A 1 228 ? -19.928 -11.261 11.784 1.00 83.88 228 VAL A O 1
ATOM 1798 N N . LEU A 1 229 ? -19.630 -10.280 13.795 1.00 82.81 229 LEU A N 1
ATOM 1799 C CA . LEU A 1 229 ? -18.330 -10.897 14.050 1.00 82.81 229 LEU A CA 1
ATOM 1800 C C . LEU A 1 229 ? -18.479 -12.379 14.416 1.00 82.81 229 LEU A C 1
ATOM 1802 O O . LEU A 1 229 ? -19.173 -12.710 15.389 1.00 82.81 229 LEU A O 1
ATOM 1806 N N . ASP A 1 230 ? -17.812 -13.268 13.679 1.00 79.50 230 ASP A N 1
ATOM 1807 C CA . ASP A 1 230 ? -17.729 -14.678 14.054 1.00 79.50 230 ASP A CA 1
ATOM 1808 C C . ASP A 1 230 ? -16.719 -14.858 15.196 1.00 79.50 230 ASP A C 1
ATOM 1810 O O . ASP A 1 230 ? -15.542 -14.524 15.104 1.00 79.50 230 ASP A O 1
ATOM 1814 N N . LYS A 1 231 ? -17.187 -15.412 16.317 1.00 65.31 231 LYS A N 1
ATOM 1815 C CA . LYS A 1 231 ? -16.374 -15.635 17.523 1.00 65.31 231 LYS A CA 1
ATOM 1816 C C . LYS A 1 231 ? -15.615 -16.968 17.489 1.00 65.31 231 LYS A C 1
ATOM 1818 O O . LYS A 1 231 ? -15.062 -17.368 18.516 1.00 65.31 231 LYS A O 1
ATOM 1823 N N . LYS A 1 232 ? -15.672 -17.715 16.380 1.00 50.25 232 LYS A N 1
ATOM 1824 C CA . LYS A 1 232 ? -15.349 -19.151 16.358 1.00 50.25 232 LYS A CA 1
ATOM 1825 C C . LYS A 1 232 ? -13.912 -19.560 16.063 1.00 50.25 232 LYS A C 1
ATOM 1827 O O . LYS A 1 232 ? -13.664 -20.763 16.101 1.00 50.25 232 LYS A O 1
ATOM 1832 N N . GLN A 1 233 ? -12.949 -18.663 15.890 1.00 46.84 233 GLN A N 1
ATOM 1833 C CA . GLN A 1 233 ? -11.556 -19.099 15.745 1.00 46.84 233 GLN A CA 1
ATOM 1834 C C . GLN A 1 233 ? -10.747 -18.880 17.025 1.00 46.84 233 GLN A C 1
ATOM 1836 O O . GLN A 1 233 ? -10.054 -17.894 17.228 1.00 46.84 233 GLN A O 1
ATOM 1841 N N . ARG A 1 234 ? -10.850 -19.867 17.918 1.00 51.28 234 ARG A N 1
ATOM 1842 C CA . ARG A 1 234 ? -9.733 -20.272 18.774 1.00 51.28 234 ARG A CA 1
ATOM 1843 C C . ARG A 1 234 ? -9.254 -21.621 18.245 1.00 51.28 234 ARG A C 1
ATOM 1845 O O . ARG A 1 234 ? -10.039 -22.565 18.322 1.00 51.28 234 ARG A O 1
ATOM 1852 N N . ILE A 1 235 ? -8.000 -21.701 17.776 1.00 40.19 235 ILE A N 1
ATOM 1853 C CA . ILE A 1 235 ? -6.956 -22.698 18.140 1.00 40.19 235 ILE A CA 1
ATOM 1854 C C . ILE A 1 235 ? -5.892 -22.881 17.018 1.00 40.19 235 ILE A C 1
ATOM 1856 O O . ILE A 1 235 ? -6.186 -23.513 16.013 1.00 40.19 235 ILE A O 1
ATOM 1860 N N . ALA A 1 236 ? -4.665 -22.402 17.326 1.00 34.28 236 ALA A N 1
ATOM 1861 C CA . ALA A 1 236 ? -3.308 -23.026 17.312 1.00 34.28 236 ALA A CA 1
ATOM 1862 C C . ALA A 1 236 ? -2.698 -23.661 16.031 1.00 34.28 236 ALA A C 1
ATOM 1864 O O . ALA A 1 236 ? -3.436 -23.987 15.113 1.00 34.28 236 ALA A O 1
ATOM 1865 N N . PRO A 1 237 ? -1.391 -24.042 16.014 1.00 38.66 237 PRO A N 1
ATOM 1866 C CA . PRO A 1 237 ? -0.201 -23.600 16.760 1.00 38.66 237 PRO A CA 1
ATOM 1867 C C . PRO A 1 237 ? 0.878 -22.957 15.847 1.00 38.66 237 PRO A C 1
ATOM 1869 O O . PRO A 1 237 ? 0.808 -23.019 14.626 1.00 38.66 237 PRO A O 1
ATOM 1872 N N . ILE A 1 238 ? 1.903 -22.381 16.485 1.00 48.31 238 ILE A N 1
ATOM 1873 C CA . ILE A 1 238 ? 3.133 -21.812 15.901 1.00 48.31 238 ILE A CA 1
ATOM 1874 C C . ILE A 1 238 ? 3.769 -22.775 14.879 1.00 48.31 238 ILE A C 1
ATOM 1876 O O . ILE A 1 238 ? 4.046 -23.927 15.220 1.00 48.31 238 ILE A O 1
ATOM 1880 N N . ILE A 1 239 ? 4.042 -22.281 13.667 1.00 38.78 239 ILE A N 1
ATOM 1881 C CA . ILE A 1 239 ? 4.940 -22.896 12.676 1.00 38.78 239 ILE A CA 1
ATOM 1882 C C . ILE A 1 239 ? 6.098 -21.917 12.423 1.00 38.78 239 ILE A C 1
ATOM 1884 O O . ILE A 1 239 ? 5.949 -20.710 12.591 1.00 38.78 239 ILE A O 1
ATOM 1888 N N . GLU A 1 240 ? 7.262 -22.501 12.161 1.00 36.75 240 GLU A N 1
ATOM 1889 C CA . GLU A 1 240 ? 8.614 -22.101 12.554 1.00 36.75 240 GLU A CA 1
ATOM 1890 C C . GLU A 1 240 ? 9.150 -20.797 11.940 1.00 36.75 240 GLU A C 1
ATOM 1892 O O . GLU A 1 240 ? 8.788 -20.406 10.835 1.00 36.75 240 GLU A O 1
ATOM 1897 N N . GLU A 1 241 ? 10.071 -20.160 12.679 1.00 43.91 241 GLU A N 1
ATOM 1898 C CA . GLU A 1 241 ? 10.955 -19.093 12.199 1.00 43.91 241 GLU A CA 1
ATOM 1899 C C . GLU A 1 241 ? 11.718 -19.559 10.947 1.00 43.91 241 GLU A C 1
ATOM 1901 O O . GLU A 1 241 ? 12.784 -20.172 11.039 1.00 43.91 241 GLU A O 1
ATOM 1906 N N . GLU A 1 242 ? 11.209 -19.233 9.760 1.00 35.59 242 GLU A N 1
ATOM 1907 C CA . GLU A 1 242 ? 12.030 -19.230 8.556 1.00 35.59 242 GLU A CA 1
ATOM 1908 C C . GLU A 1 242 ? 12.891 -17.965 8.551 1.00 35.59 242 GLU A C 1
ATOM 1910 O O . GLU A 1 242 ? 12.437 -16.849 8.311 1.00 35.59 242 GLU A O 1
ATOM 1915 N N . THR A 1 243 ? 14.155 -18.195 8.907 1.00 31.31 243 THR A N 1
ATOM 1916 C CA . THR A 1 243 ? 15.369 -17.477 8.505 1.00 31.31 243 THR A CA 1
ATOM 1917 C C . THR A 1 243 ? 15.200 -16.026 8.064 1.00 31.31 243 THR A C 1
ATOM 1919 O O . THR A 1 243 ? 14.782 -15.722 6.949 1.00 31.31 243 THR A O 1
ATOM 1922 N N . VAL A 1 244 ? 15.704 -15.146 8.928 1.00 36.34 244 VAL A N 1
ATOM 1923 C CA . VAL A 1 244 ? 16.198 -13.807 8.602 1.00 36.34 244 VAL A CA 1
ATOM 1924 C C . VAL A 1 244 ? 17.067 -13.877 7.339 1.00 36.34 244 VAL A C 1
ATOM 1926 O O . VAL A 1 244 ? 18.241 -14.235 7.403 1.00 36.34 244 VAL A O 1
ATOM 1929 N N . CYS A 1 245 ? 16.493 -13.533 6.189 1.00 32.56 245 CYS A N 1
ATOM 1930 C CA . CYS A 1 245 ? 17.267 -13.046 5.055 1.00 32.56 245 CYS A CA 1
ATOM 1931 C C . CYS A 1 245 ? 17.708 -11.616 5.383 1.00 32.56 245 CYS A C 1
ATOM 1933 O O . CYS A 1 245 ? 16.945 -10.848 5.955 1.00 32.56 245 CYS A O 1
ATOM 1935 N N . GLU A 1 246 ? 18.953 -11.267 5.089 1.00 37.22 246 GLU A N 1
ATOM 1936 C CA . GLU A 1 246 ? 19.572 -9.988 5.444 1.00 37.22 246 GLU A CA 1
ATOM 1937 C C . GLU A 1 246 ? 18.739 -8.792 4.915 1.00 37.22 246 GLU A C 1
ATOM 1939 O O . GLU A 1 246 ? 18.658 -8.538 3.719 1.00 37.22 246 GLU A O 1
ATOM 1944 N N . PHE A 1 247 ? 18.066 -8.078 5.830 1.00 41.00 247 PHE A N 1
ATOM 1945 C CA . PHE A 1 247 ? 17.046 -7.045 5.559 1.00 41.00 247 PHE A CA 1
ATOM 1946 C C . PHE A 1 247 ? 17.603 -5.612 5.427 1.00 41.00 247 PHE A C 1
ATOM 1948 O O . PHE A 1 247 ? 16.842 -4.644 5.515 1.00 41.00 247 PHE A O 1
ATOM 1955 N N . GLU A 1 248 ? 18.911 -5.433 5.233 1.00 38.84 248 GLU A N 1
ATOM 1956 C CA . GLU A 1 248 ? 19.492 -4.084 5.126 1.00 38.84 248 GLU A CA 1
ATOM 1957 C C . GLU A 1 248 ? 19.138 -3.385 3.796 1.00 38.84 248 GLU A C 1
ATOM 1959 O O . GLU A 1 248 ? 18.973 -2.167 3.786 1.00 38.84 248 GLU A O 1
ATOM 1964 N N . ASP A 1 249 ? 18.865 -4.129 2.716 1.00 44.94 249 ASP A N 1
ATOM 1965 C CA . ASP A 1 249 ? 18.621 -3.544 1.383 1.00 44.94 249 ASP A CA 1
ATOM 1966 C C . ASP A 1 249 ? 17.174 -3.056 1.143 1.00 44.94 249 ASP A C 1
ATOM 1968 O O . ASP A 1 249 ? 16.957 -2.130 0.363 1.00 44.94 249 ASP A O 1
ATOM 1972 N N . VAL A 1 250 ? 16.171 -3.607 1.841 1.00 43.81 250 VAL A N 1
ATOM 1973 C CA . VAL A 1 250 ? 14.761 -3.139 1.766 1.00 43.81 250 VAL A CA 1
ATOM 1974 C C . VAL A 1 250 ? 14.538 -1.898 2.645 1.00 43.81 250 VAL A C 1
ATOM 1976 O O . VAL A 1 250 ? 13.584 -1.135 2.461 1.00 43.81 250 VAL A O 1
ATOM 1979 N N . LEU A 1 251 ? 15.440 -1.678 3.607 1.00 39.41 251 LEU A N 1
ATOM 1980 C CA . LEU A 1 251 ? 15.390 -0.565 4.545 1.00 39.41 251 LEU A CA 1
ATOM 1981 C C . LEU A 1 251 ? 15.592 0.780 3.835 1.00 39.41 251 LEU A C 1
ATOM 1983 O O . LEU A 1 251 ? 14.899 1.743 4.152 1.00 39.41 251 LEU A O 1
ATOM 1987 N N . GLU A 1 252 ? 16.506 0.837 2.867 1.00 44.91 252 GLU A N 1
ATOM 1988 C CA . GLU A 1 252 ? 16.861 2.066 2.148 1.00 44.91 252 GLU A CA 1
ATOM 1989 C C . GLU A 1 252 ? 15.704 2.543 1.248 1.00 44.91 252 GLU A C 1
ATOM 1991 O O . GLU A 1 252 ? 15.359 3.726 1.252 1.00 44.91 252 GLU A O 1
ATOM 1996 N N . ASP A 1 253 ? 15.002 1.615 0.589 1.00 46.53 253 ASP A N 1
ATOM 1997 C CA . ASP A 1 253 ? 13.844 1.932 -0.255 1.00 46.53 253 ASP A CA 1
ATOM 1998 C C . ASP A 1 253 ? 12.629 2.389 0.578 1.00 46.53 253 ASP A C 1
ATOM 2000 O O . ASP A 1 253 ? 11.983 3.379 0.225 1.00 46.53 253 ASP A O 1
ATOM 2004 N N . LEU A 1 254 ? 12.347 1.750 1.725 1.00 44.31 254 LEU A N 1
ATOM 2005 C CA . LEU A 1 254 ? 11.220 2.128 2.597 1.00 44.31 254 LEU A CA 1
ATOM 2006 C C . LEU A 1 254 ? 11.481 3.425 3.387 1.00 44.31 254 LEU A C 1
ATOM 2008 O O . LEU A 1 254 ? 10.535 4.141 3.729 1.00 44.31 254 LEU A O 1
ATOM 2012 N N . LEU A 1 255 ? 12.748 3.725 3.693 1.00 41.97 255 LEU A N 1
ATOM 2013 C CA . LEU A 1 255 ? 13.170 4.980 4.323 1.00 41.97 255 LEU A CA 1
ATOM 2014 C C . LEU A 1 255 ? 13.249 6.133 3.315 1.00 41.97 255 LEU A C 1
ATOM 2016 O O . LEU A 1 255 ? 12.970 7.267 3.699 1.00 41.97 255 LEU A O 1
ATOM 2020 N N . SER A 1 256 ? 13.501 5.866 2.030 1.00 50.69 256 SER A N 1
ATOM 2021 C CA . SER A 1 256 ? 13.463 6.900 0.984 1.00 50.69 256 SER A CA 1
ATOM 2022 C C . SER A 1 256 ? 12.069 7.522 0.786 1.00 50.69 256 SER A C 1
ATOM 2024 O O . SER A 1 256 ? 11.968 8.681 0.387 1.00 50.69 256 SER A O 1
ATOM 2026 N N . ASP A 1 257 ? 10.998 6.801 1.145 1.00 48.94 257 ASP A N 1
ATOM 2027 C CA . ASP A 1 257 ? 9.617 7.318 1.214 1.00 48.94 257 ASP A CA 1
ATOM 2028 C C . ASP A 1 257 ? 9.378 8.242 2.428 1.00 48.94 257 ASP A C 1
ATOM 2030 O O . ASP A 1 257 ? 8.309 8.844 2.577 1.00 48.94 257 ASP A O 1
ATOM 2034 N N . PHE A 1 258 ? 10.341 8.315 3.346 1.00 42.44 258 PHE A N 1
ATOM 2035 C CA . PHE A 1 258 ? 10.280 9.101 4.572 1.00 42.44 258 PHE A CA 1
ATOM 2036 C C . PHE A 1 258 ? 11.348 10.198 4.657 1.00 42.44 258 PHE A C 1
ATOM 2038 O O . PHE A 1 258 ? 11.199 11.079 5.506 1.00 42.44 258 PHE A O 1
ATOM 2045 N N . GLU A 1 259 ? 12.368 10.166 3.797 1.00 35.66 259 GLU A N 1
ATOM 2046 C CA . GLU A 1 259 ? 13.335 11.246 3.606 1.00 35.66 259 GLU A CA 1
ATOM 2047 C C . GLU A 1 259 ? 12.779 12.291 2.624 1.00 35.66 259 GLU A C 1
ATOM 2049 O O . GLU A 1 259 ? 12.940 12.192 1.406 1.00 35.66 259 GLU A O 1
ATOM 2054 N N . PHE A 1 260 ? 12.111 13.304 3.182 1.00 38.09 260 PHE A N 1
ATOM 2055 C CA . PHE A 1 260 ? 11.825 14.584 2.527 1.00 38.09 260 PHE A CA 1
ATOM 2056 C C . PHE A 1 260 ? 12.282 15.729 3.426 1.00 38.09 260 PHE A C 1
ATOM 2058 O O . PHE A 1 260 ? 11.909 15.707 4.624 1.00 38.09 260 PHE A O 1
#